Protein AF-A0AAD2G817-F1 (afdb_monomer_lite)

Secondary structure (DSSP, 8-state):
----------TT-----------HHHHHHHHTTSS-HHHHHHHTT-SSHHHHHHHHHHHHHHHHTS---------------------------------------HHHHHHHHHHHHHHHHHHHHHHHHHHHHHHHTTTS-EE--GGGHIIIIIIGGGTSEEEEEEE-TT-TTHHHHHHHHHHHHHHHHHHGGGGGSSSSSS-------------------------EEEEEEEHHHH-TT--GGG-SEEEEEETTEEEEEEE-SSTT----HHHHHHHHHHTT-

InterPro domains:
  IPR036249 Thioredoxin-like superfamily [SSF52833] (61-284)
  IPR051498 Phosducin-like chaperone and apoptosis regulator [PTHR45809] (20-284)

Structure (mmCIF, N/CA/C/O backbone):
data_AF-A0AAD2G817-F1
#
_entry.id   AF-A0AAD2G817-F1
#
loop_
_atom_site.group_PDB
_atom_site.id
_atom_site.type_symbol
_atom_site.label_atom_id
_atom_site.label_alt_id
_atom_site.label_comp_id
_atom_site.label_asym_id
_atom_site.label_entity_id
_atom_site.label_seq_id
_atom_site.pdbx_PDB_ins_code
_atom_site.Cartn_x
_atom_site.Cartn_y
_atom_site.Cartn_z
_atom_site.occupancy
_atom_site.B_iso_or_equiv
_atom_site.auth_seq_id
_atom_site.auth_comp_id
_atom_site.auth_asym_id
_atom_site.auth_atom_id
_atom_site.pdbx_PDB_model_num
ATOM 1 N N . MET A 1 1 ? 22.267 30.115 16.106 1.00 40.09 1 MET A N 1
ATOM 2 C CA . MET A 1 1 ? 22.333 29.179 17.250 1.00 40.09 1 MET A CA 1
ATOM 3 C C . MET A 1 1 ? 20.921 28.965 17.778 1.00 40.09 1 MET A C 1
ATOM 5 O O . MET A 1 1 ? 20.435 29.789 18.540 1.00 40.09 1 MET A O 1
ATOM 9 N N . GLY A 1 2 ? 20.227 27.934 17.289 1.00 39.56 2 GLY A N 1
ATOM 10 C CA . GLY A 1 2 ? 18.872 27.587 17.728 1.00 39.56 2 GLY A CA 1
ATOM 11 C C . GLY A 1 2 ? 18.930 26.618 18.906 1.00 39.56 2 GLY A C 1
ATOM 12 O O . GLY A 1 2 ? 19.604 25.595 18.822 1.00 39.56 2 GLY A O 1
ATOM 13 N N . ARG A 1 3 ? 18.270 26.965 20.014 1.00 44.91 3 ARG A N 1
ATOM 14 C CA . ARG A 1 3 ? 18.126 26.104 21.193 1.00 44.91 3 ARG A CA 1
ATOM 15 C C . ARG A 1 3 ? 17.060 25.046 20.898 1.00 44.91 3 ARG A C 1
ATOM 17 O O . ARG A 1 3 ? 15.884 25.380 20.823 1.00 44.91 3 ARG A O 1
ATOM 24 N N . GLY A 1 4 ? 17.478 23.796 20.717 1.00 41.16 4 GLY A N 1
ATOM 25 C CA . GLY A 1 4 ? 16.577 22.647 20.669 1.00 41.16 4 GLY A CA 1
ATOM 26 C C . GLY A 1 4 ? 16.087 22.308 22.074 1.00 41.16 4 GLY A C 1
ATOM 27 O O . GLY A 1 4 ? 16.891 21.986 22.947 1.00 41.16 4 GLY A O 1
ATOM 28 N N . GLY A 1 5 ? 14.778 22.421 22.298 1.00 37.03 5 GLY A N 1
ATOM 29 C CA . GLY A 1 5 ? 14.116 21.885 23.482 1.00 37.03 5 GLY A CA 1
ATOM 30 C C . GLY A 1 5 ? 13.934 20.378 23.328 1.00 37.03 5 GLY A C 1
ATOM 31 O O . GLY A 1 5 ? 13.311 19.926 22.372 1.00 37.03 5 GLY A O 1
ATOM 32 N N . VAL A 1 6 ? 14.494 19.608 24.257 1.00 38.84 6 VAL A N 1
ATOM 33 C CA . VAL A 1 6 ? 14.261 18.166 24.376 1.00 38.84 6 VAL A CA 1
ATOM 34 C C . VAL A 1 6 ? 13.084 17.981 25.326 1.00 38.84 6 VAL A C 1
ATOM 36 O O . VAL A 1 6 ? 13.188 18.304 26.507 1.00 38.84 6 VAL A O 1
ATOM 39 N N . ILE A 1 7 ? 11.961 17.483 24.812 1.00 42.12 7 ILE A N 1
ATOM 40 C CA . ILE A 1 7 ? 10.830 17.047 25.634 1.00 42.12 7 ILE A CA 1
ATOM 41 C C . ILE A 1 7 ? 11.063 15.565 25.928 1.00 42.12 7 ILE A C 1
ATOM 43 O O . ILE A 1 7 ? 10.954 14.722 25.041 1.00 42.12 7 ILE A O 1
ATOM 47 N N . GLN A 1 8 ? 11.451 15.256 27.164 1.00 36.72 8 GLN A N 1
ATOM 48 C CA . GLN A 1 8 ? 11.472 13.884 27.663 1.00 36.72 8 GLN A CA 1
ATOM 49 C C . GLN A 1 8 ? 10.032 13.452 27.950 1.00 36.72 8 GLN A C 1
ATOM 51 O O . GLN A 1 8 ? 9.383 14.001 28.840 1.00 36.72 8 GLN A O 1
ATOM 56 N N . TYR A 1 9 ? 9.539 12.472 27.197 1.00 37.88 9 TYR A N 1
ATOM 57 C CA . TYR A 1 9 ? 8.309 11.764 27.528 1.00 37.88 9 TYR A CA 1
ATOM 58 C C . TYR A 1 9 ? 8.660 10.593 28.446 1.00 37.88 9 TYR A C 1
ATOM 60 O O . TYR A 1 9 ? 9.426 9.705 28.083 1.00 37.88 9 TYR A O 1
ATOM 68 N N . ASP A 1 10 ? 8.130 10.646 29.661 1.00 52.28 10 ASP A N 1
ATOM 69 C CA . ASP A 1 10 ? 8.269 9.624 30.693 1.00 52.28 10 ASP A CA 1
ATOM 70 C C . ASP A 1 10 ? 7.272 8.493 30.378 1.00 52.28 10 ASP A C 1
ATOM 72 O O . ASP A 1 10 ? 6.060 8.673 30.509 1.00 52.28 10 ASP A O 1
ATOM 76 N N . SER A 1 11 ? 7.762 7.340 29.913 1.00 53.03 11 SER A N 1
ATOM 77 C CA . SER A 1 11 ? 6.959 6.228 29.362 1.00 53.03 11 SER A CA 1
ATOM 78 C C . SER A 1 11 ? 5.982 5.578 30.355 1.00 53.03 11 SER A C 1
ATOM 80 O O . SER A 1 11 ? 5.170 4.749 29.959 1.00 53.03 11 SER A O 1
ATOM 82 N N . ASN A 1 12 ? 6.045 5.957 31.636 1.00 55.69 12 ASN A N 1
ATOM 83 C CA . ASN A 1 12 ? 5.194 5.443 32.712 1.00 55.69 12 ASN A CA 1
ATOM 84 C C . ASN A 1 12 ? 4.102 6.428 33.166 1.00 55.69 12 ASN A C 1
ATOM 86 O O . ASN A 1 12 ? 3.455 6.203 34.190 1.00 55.69 12 ASN A O 1
ATOM 90 N N . LYS A 1 13 ? 3.879 7.531 32.439 1.00 48.75 13 LYS A N 1
ATOM 91 C CA . LYS A 1 13 ? 2.806 8.486 32.744 1.00 48.75 13 LYS A CA 1
ATOM 92 C C . LYS A 1 13 ? 1.784 8.536 31.617 1.00 48.75 13 LYS A C 1
ATOM 94 O O . LYS A 1 13 ? 1.877 9.357 30.711 1.00 48.75 13 LYS A O 1
ATOM 99 N N . THR A 1 14 ? 0.727 7.742 31.741 1.00 50.12 14 THR A N 1
ATOM 100 C CA . THR A 1 14 ? -0.585 8.129 31.217 1.00 50.12 14 THR A CA 1
ATOM 101 C C . THR A 1 14 ? -1.021 9.381 31.978 1.00 50.12 14 THR A C 1
ATOM 103 O O . THR A 1 14 ? -1.595 9.311 33.061 1.00 50.12 14 THR A O 1
ATOM 106 N N . SER A 1 15 ? -0.694 10.561 31.449 1.00 47.69 15 SER A N 1
ATOM 107 C CA . SER A 1 15 ? -1.226 11.837 31.931 1.00 47.69 15 SER A CA 1
ATOM 108 C C . SER A 1 15 ? -2.662 12.007 31.435 1.00 47.69 15 SER A C 1
ATOM 110 O O . SER A 1 15 ? -2.976 12.946 30.706 1.00 47.69 15 SER A O 1
ATOM 112 N N . VAL A 1 16 ? -3.533 11.058 31.772 1.00 53.69 16 VAL A N 1
ATOM 113 C CA . VAL A 1 16 ? -4.967 11.304 31.691 1.00 53.69 16 VAL A CA 1
ATOM 114 C C . VAL A 1 16 ? -5.300 12.060 32.974 1.00 53.69 16 VAL A C 1
ATOM 116 O O . VAL A 1 16 ? -5.011 11.538 34.054 1.00 53.69 16 VAL A O 1
ATOM 119 N N . PRO A 1 17 ? -5.802 13.303 32.901 1.00 57.09 17 PRO A N 1
ATOM 120 C CA . PRO A 1 17 ? -6.278 13.984 34.094 1.00 57.09 17 PRO A CA 1
ATOM 121 C C . PRO A 1 17 ? -7.338 13.087 34.737 1.00 57.09 17 PRO A C 1
ATOM 123 O O . PRO A 1 17 ? -8.329 12.744 34.093 1.00 57.09 17 PRO A O 1
ATOM 126 N N . ILE A 1 18 ? -7.088 12.648 35.974 1.00 58.03 18 ILE A N 1
ATOM 127 C CA . ILE A 1 18 ? -8.057 11.868 36.743 1.00 58.03 18 ILE A CA 1
ATOM 128 C C . ILE A 1 18 ? -9.252 12.791 36.936 1.00 58.03 18 ILE A C 1
ATOM 130 O O . ILE A 1 18 ? -9.181 13.776 37.670 1.00 58.03 18 ILE A O 1
ATOM 134 N N . SER A 1 19 ? -10.318 12.526 36.188 1.00 60.25 19 SER A N 1
ATOM 135 C CA . SER A 1 19 ? -11.541 13.299 36.299 1.00 60.25 19 SER A CA 1
ATOM 136 C C . SER A 1 19 ? -12.152 13.015 37.663 1.00 60.25 19 SER A C 1
ATOM 138 O O . SER A 1 19 ? -12.464 11.868 37.986 1.00 60.25 19 SER A O 1
ATOM 140 N N . THR A 1 20 ? -12.334 14.063 38.461 1.00 63.38 20 THR A N 1
ATOM 141 C CA . THR A 1 20 ? -13.062 13.998 39.734 1.00 63.38 20 THR A CA 1
ATOM 142 C C . THR A 1 20 ? -14.565 13.795 39.526 1.00 63.38 20 THR A C 1
ATOM 144 O O . THR A 1 20 ? -15.284 13.517 40.487 1.00 63.38 20 THR A O 1
ATOM 147 N N . ALA A 1 21 ? -15.037 13.863 38.272 1.00 74.44 21 ALA A N 1
ATOM 148 C CA . ALA A 1 21 ? -16.417 13.598 37.907 1.00 74.44 21 ALA A CA 1
ATOM 149 C C . ALA A 1 21 ? -16.767 12.118 38.132 1.00 74.44 21 ALA A C 1
ATOM 151 O O . ALA A 1 21 ? -16.313 11.197 37.436 1.00 74.44 21 ALA A O 1
ATOM 152 N N . THR A 1 22 ? -17.620 11.876 39.117 1.00 76.06 22 THR A N 1
ATOM 153 C CA . THR A 1 22 ? -18.317 10.604 39.261 1.00 76.06 22 THR A CA 1
ATOM 154 C C . THR A 1 22 ? -19.444 10.539 38.239 1.00 76.06 22 THR A C 1
ATOM 156 O O . THR A 1 22 ? -20.030 11.551 37.857 1.00 76.06 22 THR A O 1
ATOM 159 N N . SER A 1 23 ? -19.695 9.347 37.711 1.00 83.69 23 SER A N 1
ATOM 160 C CA . SER A 1 23 ? -20.829 9.149 36.820 1.00 83.69 23 SER A CA 1
ATOM 161 C C . SER A 1 23 ? -22.111 9.104 37.650 1.00 83.69 23 SER A C 1
ATOM 163 O O . SER A 1 23 ? -22.081 8.787 38.839 1.00 83.69 23 SER A O 1
ATOM 165 N N . GLN A 1 24 ? -23.254 9.366 37.016 1.00 83.88 24 GLN A N 1
ATOM 166 C CA . GLN A 1 24 ? -24.564 9.213 37.657 1.00 83.88 24 GLN A CA 1
ATOM 167 C C . GLN A 1 24 ? -24.768 7.798 38.229 1.00 83.88 24 GLN A C 1
ATOM 169 O O . GLN A 1 24 ? -25.437 7.628 39.244 1.00 83.88 24 GLN A O 1
ATOM 174 N N . PHE A 1 25 ? -24.157 6.791 37.600 1.00 82.06 25 PHE A N 1
ATOM 175 C CA . PHE A 1 25 ? -24.172 5.414 38.079 1.00 82.06 25 PHE A CA 1
ATOM 176 C C . PHE A 1 25 ? -23.404 5.257 39.398 1.00 82.06 25 PHE A C 1
ATOM 178 O O . PHE A 1 25 ? -23.945 4.716 40.358 1.00 82.06 25 PHE A O 1
ATOM 185 N N . ASP A 1 26 ? -22.187 5.804 39.475 1.00 86.88 26 ASP A N 1
ATOM 186 C CA . ASP A 1 26 ? -21.387 5.801 40.708 1.00 86.88 26 ASP A CA 1
ATOM 187 C C . ASP A 1 26 ? -22.138 6.500 41.858 1.00 86.88 26 ASP A C 1
ATOM 189 O O . ASP A 1 26 ? -22.101 6.054 43.004 1.00 86.88 26 ASP A O 1
ATOM 193 N N . ASP A 1 27 ? -22.847 7.589 41.546 1.00 85.75 27 ASP A N 1
ATOM 194 C CA . ASP A 1 27 ? -23.629 8.359 42.514 1.00 85.75 27 ASP A CA 1
ATOM 195 C C . ASP A 1 27 ? -24.832 7.587 43.065 1.00 85.75 27 ASP A C 1
ATOM 197 O O . ASP A 1 27 ? -25.101 7.671 44.264 1.00 85.75 27 ASP A O 1
ATOM 201 N N . GLU A 1 28 ? -25.526 6.805 42.236 1.00 84.12 28 GLU A N 1
ATOM 202 C CA . GLU A 1 28 ? -26.602 5.919 42.697 1.00 84.12 28 GLU A CA 1
ATOM 203 C C . GLU A 1 28 ? -26.060 4.750 43.538 1.00 84.12 28 GLU A C 1
ATOM 205 O O . GLU A 1 28 ? -26.655 4.415 44.563 1.00 84.12 28 GLU A O 1
ATOM 210 N N . LEU A 1 29 ? -24.892 4.188 43.195 1.00 86.25 29 LEU A N 1
ATOM 211 C CA . LEU A 1 29 ? -24.239 3.157 44.017 1.00 86.25 29 LEU A CA 1
ATOM 212 C C . LEU A 1 29 ? -23.839 3.685 45.401 1.00 86.25 29 LEU A C 1
ATOM 214 O O . LEU A 1 29 ? -24.100 3.030 46.414 1.00 86.25 29 LEU A O 1
ATOM 218 N N . MET A 1 30 ? -23.253 4.886 45.458 1.00 88.69 30 MET A N 1
ATOM 219 C CA . MET A 1 30 ? -22.916 5.553 46.720 1.00 88.69 30 MET A CA 1
ATOM 220 C C . MET A 1 30 ? -24.167 5.910 47.528 1.00 88.69 30 MET A C 1
ATOM 222 O O . MET A 1 30 ? -24.180 5.759 48.746 1.00 88.69 30 MET A O 1
ATOM 226 N N . LYS A 1 31 ? -25.242 6.353 46.866 1.00 87.94 31 LYS A N 1
ATOM 227 C CA . LYS A 1 31 ? -26.521 6.696 47.508 1.00 87.94 31 LYS A CA 1
ATOM 228 C C . LYS A 1 31 ? -27.211 5.483 48.134 1.00 87.94 31 LYS A C 1
ATOM 230 O O . LYS A 1 31 ? -27.861 5.632 49.165 1.00 87.94 31 LYS A O 1
ATOM 235 N N . ARG A 1 32 ? -27.057 4.297 47.537 1.00 83.12 32 ARG A N 1
ATOM 236 C CA . ARG A 1 32 ? -27.563 3.023 48.074 1.00 83.12 32 ARG A CA 1
ATOM 237 C C . ARG A 1 32 ? -26.605 2.361 49.080 1.00 83.12 32 ARG A C 1
ATOM 239 O O . ARG A 1 32 ? -26.902 1.268 49.542 1.00 83.12 32 ARG A O 1
ATOM 246 N N . ASN A 1 33 ? -25.486 3.007 49.434 1.00 84.44 33 ASN A N 1
ATOM 247 C CA . ASN A 1 33 ? -24.422 2.460 50.292 1.00 84.44 33 ASN A CA 1
ATOM 248 C C . ASN A 1 33 ? -23.829 1.123 49.794 1.00 84.44 33 ASN A C 1
ATOM 250 O O . ASN A 1 33 ? -23.317 0.346 50.594 1.00 84.44 33 ASN A O 1
ATOM 254 N N . ILE A 1 34 ? -23.879 0.854 48.484 1.00 86.56 34 ILE A N 1
ATOM 255 C CA . ILE A 1 34 ? -23.329 -0.380 47.890 1.00 86.56 34 ILE A CA 1
ATOM 256 C C . ILE A 1 34 ? -21.809 -0.261 47.726 1.00 86.56 34 ILE A C 1
ATOM 258 O O . ILE A 1 34 ? -21.075 -1.224 47.925 1.00 86.56 34 ILE A O 1
ATOM 262 N N . VAL A 1 35 ? -21.331 0.930 47.361 1.00 89.50 35 VAL A N 1
ATOM 263 C CA . VAL A 1 35 ? -19.912 1.209 47.109 1.00 89.50 35 VAL A CA 1
ATOM 264 C C . VAL A 1 35 ? -19.531 2.509 47.804 1.00 89.50 35 VAL A C 1
ATOM 266 O O . VAL A 1 35 ? -20.302 3.472 47.798 1.00 89.50 35 VAL A O 1
ATOM 269 N N . THR A 1 36 ? -18.339 2.559 48.398 1.00 90.19 36 THR A N 1
ATOM 270 C CA . THR A 1 36 ? -17.828 3.793 49.007 1.00 90.19 36 THR A CA 1
ATOM 271 C C . THR A 1 36 ? -17.182 4.708 47.962 1.00 90.19 36 THR A C 1
ATOM 273 O O . THR A 1 36 ? -16.708 4.262 46.916 1.00 90.19 36 THR A O 1
ATOM 276 N N . ALA A 1 37 ? -17.130 6.015 48.231 1.00 89.19 37 ALA A N 1
ATOM 277 C CA . ALA A 1 37 ? -16.529 6.979 47.306 1.00 89.19 37 ALA A CA 1
ATOM 278 C C . ALA A 1 37 ? -15.057 6.646 47.001 1.00 89.19 37 ALA A C 1
ATOM 280 O O . ALA A 1 37 ? -14.608 6.768 45.865 1.00 89.19 37 ALA A O 1
ATOM 281 N N . GLU A 1 38 ? -14.320 6.163 47.999 1.00 91.38 38 GLU A N 1
ATOM 282 C CA . GLU A 1 38 ? -12.926 5.749 47.867 1.00 91.38 38 GLU A CA 1
ATOM 283 C C . GLU A 1 38 ? -12.783 4.567 46.897 1.00 91.38 38 GLU A C 1
ATOM 285 O O . GLU A 1 38 ? -11.897 4.576 46.044 1.00 91.38 38 GLU A O 1
ATOM 290 N N . GLN A 1 39 ? -13.685 3.581 46.974 1.00 88.69 39 GLN A N 1
ATOM 291 C CA . GLN A 1 39 ? -13.710 2.435 46.059 1.00 88.69 39 GLN A CA 1
ATOM 292 C C . GLN A 1 39 ? -14.005 2.863 44.616 1.00 88.69 39 GLN A C 1
ATOM 294 O O . GLN A 1 39 ? -13.369 2.358 43.691 1.00 88.69 39 GLN A O 1
ATOM 299 N N . VAL A 1 40 ? -14.901 3.838 44.417 1.00 89.50 40 VAL A N 1
ATOM 300 C CA . VAL A 1 40 ? -15.167 4.423 43.091 1.00 89.50 40 VAL A CA 1
ATOM 301 C C . VAL A 1 40 ? -13.906 5.085 42.529 1.00 89.50 40 VAL A C 1
ATOM 303 O O . VAL A 1 40 ? -13.548 4.841 41.377 1.00 89.50 40 VAL A O 1
ATOM 306 N N . TYR A 1 41 ? -13.196 5.894 43.320 1.00 88.75 41 TYR A N 1
ATOM 307 C CA . TYR A 1 41 ? -11.969 6.553 42.854 1.00 88.75 41 TYR A CA 1
ATOM 308 C C . TYR A 1 41 ? -10.836 5.561 42.576 1.00 88.75 41 TYR A C 1
ATOM 310 O O . TYR A 1 41 ? -10.123 5.719 41.584 1.00 88.75 41 TYR A O 1
ATOM 318 N N . LEU A 1 42 ? -10.704 4.506 43.384 1.00 86.00 42 LEU A N 1
ATOM 319 C CA . LEU A 1 42 ? -9.759 3.416 43.124 1.00 86.00 42 LEU A CA 1
ATOM 320 C C . LEU A 1 42 ? -10.076 2.691 41.811 1.00 86.00 42 LEU A C 1
ATOM 322 O O . LEU A 1 42 ? -9.181 2.508 40.988 1.00 86.00 42 LEU A O 1
ATOM 326 N N . ALA A 1 43 ? -11.345 2.353 41.562 1.00 86.19 43 ALA A N 1
ATOM 327 C CA . ALA A 1 43 ? -11.772 1.723 40.311 1.00 86.19 43 ALA A CA 1
ATOM 328 C C . ALA A 1 43 ? -11.534 2.624 39.083 1.00 86.19 43 ALA A C 1
ATOM 330 O O . ALA A 1 43 ? -11.251 2.131 37.992 1.00 86.19 43 ALA A O 1
ATOM 331 N N . LYS A 1 44 ? -11.586 3.950 39.263 1.00 85.12 44 LYS A N 1
ATOM 332 C CA . LYS A 1 44 ? -11.268 4.952 38.230 1.00 85.12 44 LYS A CA 1
ATOM 333 C C . LYS A 1 44 ? -9.771 5.211 38.037 1.00 85.12 44 LYS A C 1
ATOM 335 O O . LYS A 1 44 ? -9.404 6.070 37.236 1.00 85.12 44 LYS A O 1
ATOM 340 N N . GLY A 1 45 ? -8.909 4.468 38.727 1.00 84.31 45 GLY A N 1
ATOM 341 C CA . GLY A 1 45 ? -7.462 4.540 38.546 1.00 84.31 45 GLY A CA 1
ATOM 342 C C . GLY A 1 45 ? -6.753 5.538 39.459 1.00 84.31 45 GLY A C 1
ATOM 343 O O . GLY A 1 45 ? -5.658 5.986 39.113 1.00 84.31 45 GLY A O 1
ATOM 344 N N . ALA A 1 46 ? -7.331 5.884 40.617 1.00 85.38 46 ALA A N 1
ATOM 345 C CA . ALA A 1 46 ? -6.555 6.512 41.687 1.00 85.38 46 ALA A CA 1
ATOM 346 C C . ALA A 1 46 ? -5.382 5.597 42.069 1.00 85.38 46 ALA A C 1
ATOM 348 O O . ALA A 1 46 ? -5.537 4.382 42.207 1.00 85.38 46 ALA A O 1
ATOM 349 N N . LYS A 1 47 ? -4.184 6.171 42.208 1.00 83.31 47 LYS A N 1
ATOM 350 C CA . LYS A 1 47 ? -2.939 5.393 42.310 1.00 83.31 47 LYS A CA 1
ATOM 351 C C . LYS A 1 47 ? -2.723 4.813 43.701 1.00 83.31 47 LYS A C 1
ATOM 353 O O . LYS A 1 47 ? -1.939 3.881 43.860 1.00 83.31 47 LYS A O 1
ATOM 358 N N . SER A 1 48 ? -3.382 5.380 44.706 1.00 89.06 48 SER A N 1
ATOM 359 C CA . SER A 1 48 ? -3.310 4.933 46.091 1.00 89.06 48 SER A CA 1
ATOM 360 C C . SER A 1 48 ? -4.615 5.207 46.837 1.00 89.06 48 SER A C 1
ATOM 362 O O . SER A 1 48 ? -5.418 6.057 46.446 1.00 89.06 48 SER A O 1
ATOM 364 N N . LEU A 1 49 ? -4.806 4.492 47.948 1.00 87.31 49 LEU A N 1
ATOM 365 C CA . LEU A 1 49 ? -5.931 4.696 48.861 1.00 87.31 49 LEU A CA 1
ATOM 366 C C . LEU A 1 49 ? -5.949 6.123 49.436 1.00 87.31 49 LEU A C 1
ATOM 368 O O . LEU A 1 49 ? -7.013 6.728 49.519 1.00 87.31 49 LEU A O 1
ATOM 372 N N . ASP A 1 50 ? -4.779 6.683 49.757 1.00 87.25 50 ASP A N 1
ATOM 373 C CA . ASP A 1 50 ? -4.644 8.059 50.257 1.00 87.25 50 ASP A CA 1
ATOM 374 C C . ASP A 1 50 ? -5.116 9.098 49.229 1.00 87.25 50 ASP A C 1
ATOM 376 O O . ASP A 1 50 ? -5.773 10.080 49.578 1.00 87.25 50 ASP A O 1
ATOM 380 N N . GLU A 1 51 ? -4.808 8.884 47.945 1.00 84.06 51 GLU A N 1
ATOM 381 C CA . GLU A 1 51 ? -5.279 9.755 46.866 1.00 84.06 51 GLU A CA 1
ATOM 382 C C . GLU A 1 51 ? -6.806 9.674 46.728 1.00 84.06 51 GLU A C 1
ATOM 384 O O . GLU A 1 51 ? -7.471 10.708 46.652 1.00 84.06 51 GLU A O 1
ATOM 389 N N . ALA A 1 52 ? -7.370 8.464 46.782 1.00 88.19 52 ALA A N 1
ATOM 390 C CA . ALA A 1 52 ? -8.814 8.244 46.743 1.00 88.19 52 ALA A CA 1
ATOM 391 C C . ALA A 1 52 ? -9.544 8.885 47.939 1.00 88.19 52 ALA A C 1
ATOM 393 O O . ALA A 1 52 ? -10.590 9.508 47.759 1.00 88.19 52 ALA A O 1
ATOM 394 N N . GLN A 1 53 ? -8.978 8.796 49.148 1.00 88.69 53 GLN A N 1
ATOM 395 C CA . GLN A 1 53 ? -9.515 9.453 50.344 1.00 88.69 53 GLN A CA 1
ATOM 396 C C . GLN A 1 53 ? -9.471 10.979 50.236 1.00 88.69 53 GLN A C 1
ATOM 398 O O . GLN A 1 53 ? -10.435 11.649 50.613 1.00 88.69 53 GLN A O 1
ATOM 403 N N . ARG A 1 54 ? -8.383 11.545 49.695 1.00 87.75 54 ARG A N 1
ATOM 404 C CA . ARG A 1 54 ? -8.275 12.995 49.482 1.00 87.75 54 ARG A CA 1
ATOM 405 C C . ARG A 1 54 ? -9.373 13.500 48.543 1.00 87.75 54 ARG A C 1
ATOM 407 O O . ARG A 1 54 ? -10.040 14.472 48.878 1.00 87.75 54 ARG A O 1
ATOM 414 N N . LEU A 1 55 ? -9.595 12.803 47.426 1.00 86.44 55 LEU A N 1
ATOM 415 C CA . LEU A 1 55 ? -10.643 13.136 46.451 1.00 86.44 55 LEU A CA 1
ATOM 416 C C . LEU A 1 55 ? -12.058 12.974 47.031 1.00 86.44 55 LEU A C 1
ATOM 418 O O . LEU A 1 55 ? -12.931 13.808 46.797 1.00 86.44 55 LEU A O 1
ATOM 422 N N . ALA A 1 56 ? -12.288 11.930 47.833 1.00 86.94 56 ALA A N 1
ATOM 423 C CA . ALA A 1 56 ? -13.566 11.725 48.513 1.00 86.94 56 ALA A CA 1
ATOM 424 C C . ALA A 1 56 ? -13.878 12.838 49.531 1.00 86.94 56 ALA A C 1
ATOM 426 O O . ALA A 1 56 ? -15.034 13.256 49.654 1.00 86.94 56 ALA A O 1
ATOM 427 N N . ASN A 1 57 ? -12.862 13.339 50.239 1.00 87.12 57 ASN A N 1
ATOM 428 C CA . ASN A 1 57 ? -13.015 14.447 51.180 1.00 87.12 57 ASN A CA 1
ATOM 429 C C . ASN A 1 57 ? -13.265 15.781 50.468 1.00 87.12 57 ASN A C 1
ATOM 431 O O . ASN A 1 57 ? -14.206 16.474 50.845 1.00 87.12 57 ASN A O 1
ATOM 435 N N . GLU A 1 58 ? -12.513 16.085 49.406 1.00 85.88 58 GLU A N 1
ATOM 436 C CA . GLU A 1 58 ? -12.707 17.281 48.570 1.00 85.88 58 GLU A CA 1
ATOM 437 C C . GLU A 1 58 ? -14.155 17.364 48.055 1.00 85.88 58 GLU A C 1
ATOM 439 O O . GLU A 1 58 ? -14.841 18.369 48.234 1.00 85.88 58 GLU A O 1
ATOM 444 N N . ARG A 1 59 ? -14.706 16.246 47.569 1.00 82.25 59 ARG A N 1
ATOM 445 C CA . ARG A 1 59 ? -16.105 16.176 47.123 1.00 82.25 59 ARG A CA 1
ATOM 446 C C . ARG A 1 59 ? -17.130 16.353 48.251 1.00 82.25 59 ARG A C 1
ATOM 448 O O . ARG A 1 59 ? -18.205 16.926 48.049 1.00 82.25 59 ARG A O 1
ATOM 455 N N . ARG A 1 60 ? -16.852 15.819 49.447 1.00 82.50 60 ARG A N 1
ATOM 456 C CA . ARG A 1 60 ? -17.716 16.029 50.624 1.00 82.50 60 ARG A CA 1
ATOM 457 C C . ARG A 1 60 ? -17.713 17.493 51.055 1.00 82.50 60 ARG A C 1
ATOM 459 O O . ARG A 1 60 ? -18.736 17.960 51.550 1.00 82.50 60 ARG A O 1
ATOM 466 N N . GLU A 1 61 ? -16.597 18.191 50.885 1.00 80.69 61 GLU A N 1
ATOM 467 C CA . GLU A 1 61 ? -16.477 19.625 51.151 1.00 80.69 61 GLU A CA 1
ATOM 468 C C . GLU A 1 61 ? -17.259 20.446 50.119 1.00 80.69 61 GLU A C 1
ATOM 470 O O . GLU A 1 61 ? -18.100 21.246 50.522 1.00 80.69 61 GLU A O 1
ATOM 475 N N . GLU A 1 62 ? -17.140 20.141 48.822 1.00 75.62 62 GLU A N 1
ATOM 476 C CA . GLU A 1 62 ? -17.939 20.781 47.759 1.00 75.62 62 GLU A CA 1
ATOM 477 C C . GLU A 1 62 ? -19.455 20.644 47.990 1.00 75.62 62 GLU A C 1
ATOM 479 O O . GLU A 1 62 ? -20.226 21.583 47.781 1.00 75.62 62 GLU A O 1
ATOM 484 N N . ARG A 1 63 ? -19.913 19.478 48.469 1.00 68.69 63 ARG A N 1
ATOM 485 C CA . ARG A 1 63 ? -21.331 19.259 48.802 1.00 68.69 63 ARG A CA 1
ATOM 486 C C . ARG A 1 63 ? -21.802 20.024 50.038 1.00 68.69 63 ARG A C 1
ATOM 488 O O . ARG A 1 63 ? -22.994 20.301 50.130 1.00 68.69 63 ARG A O 1
ATOM 495 N N . LYS A 1 64 ? -20.917 20.351 50.986 1.00 67.25 64 LYS A N 1
ATOM 496 C CA . LYS A 1 64 ? -21.276 21.148 52.176 1.00 67.25 64 LYS A CA 1
ATOM 497 C C . LYS A 1 64 ? -21.506 22.621 51.839 1.00 67.25 64 LYS A C 1
ATOM 499 O O . LYS A 1 64 ? -22.209 23.298 52.584 1.00 67.25 64 LYS A O 1
ATOM 504 N N . GLU A 1 65 ? -20.950 23.106 50.732 1.00 59.69 65 GLU A N 1
ATOM 505 C CA . GLU A 1 65 ? -21.107 24.495 50.287 1.00 59.69 65 GLU A CA 1
ATOM 506 C C . GLU A 1 65 ? -22.380 24.734 49.459 1.00 59.69 65 GLU A C 1
ATOM 508 O O . GLU A 1 65 ? -22.756 25.883 49.224 1.00 59.69 65 GLU A O 1
ATOM 513 N N . GLN A 1 66 ? -23.103 23.674 49.076 1.00 52.31 66 GLN A N 1
ATOM 514 C CA . GLN A 1 66 ? -24.430 23.797 48.474 1.00 52.31 66 GLN A CA 1
ATOM 515 C C . GLN A 1 66 ? -25.530 23.541 49.518 1.00 52.31 66 GLN A C 1
ATOM 517 O O . GLN A 1 66 ? -25.537 22.482 50.147 1.00 52.31 66 GLN A O 1
ATOM 522 N N . PRO A 1 67 ? -26.488 24.470 49.719 1.00 45.88 67 PRO A N 1
ATOM 523 C CA . PRO A 1 67 ? -27.590 24.267 50.650 1.00 45.88 67 PRO A CA 1
ATOM 524 C C . PRO A 1 67 ? -28.468 23.108 50.162 1.00 45.88 67 PRO A C 1
ATOM 526 O O . PRO A 1 67 ? -29.235 23.231 49.209 1.00 45.88 67 PRO A O 1
ATOM 529 N N . SER A 1 68 ? -28.330 21.962 50.824 1.00 48.12 68 SER A N 1
ATOM 530 C CA . SER A 1 68 ? -29.106 20.750 50.586 1.00 48.12 68 SER A CA 1
ATOM 531 C C . SER A 1 68 ? -30.608 21.016 50.715 1.00 48.12 68 SER A C 1
ATOM 533 O O . SER A 1 68 ? -31.072 21.457 51.770 1.00 48.12 68 SER A O 1
ATOM 535 N N . GLN A 1 69 ? -31.380 20.673 49.680 1.00 46.44 69 GLN A N 1
ATOM 536 C CA . GLN A 1 69 ? -32.800 20.390 49.852 1.00 46.44 69 GLN A CA 1
ATOM 537 C C . GLN A 1 69 ? -32.929 19.125 50.701 1.00 46.44 69 GLN A C 1
ATOM 539 O O . GLN A 1 69 ? -32.495 18.044 50.312 1.00 46.44 69 GLN A O 1
ATOM 544 N N . VAL A 1 70 ? -33.480 19.302 51.896 1.00 37.59 70 VAL A N 1
ATOM 545 C CA . VAL A 1 70 ? -33.737 18.255 52.880 1.00 37.59 70 VAL A CA 1
ATOM 546 C C . VAL A 1 70 ? -34.857 17.356 52.356 1.00 37.59 70 VAL A C 1
ATOM 548 O O . VAL A 1 70 ? -36.018 17.755 52.355 1.00 37.59 70 VAL A O 1
ATOM 551 N N . TYR A 1 71 ? -34.524 16.143 51.923 1.00 40.50 71 TYR A N 1
ATOM 552 C CA . TYR A 1 71 ? -35.473 15.031 51.921 1.00 40.50 71 TYR A CA 1
ATOM 553 C C . TYR A 1 71 ? -35.228 14.205 53.182 1.00 40.50 71 TYR A C 1
ATOM 555 O O . TYR A 1 71 ? -34.177 13.594 53.370 1.00 40.50 71 TYR A O 1
ATOM 563 N N . ASP A 1 72 ? -36.220 14.270 54.062 1.00 38.88 72 ASP A N 1
ATOM 564 C CA . ASP A 1 72 ? -36.332 13.566 55.330 1.00 38.88 72 ASP A CA 1
ATOM 565 C C . ASP A 1 72 ? -36.558 12.069 55.065 1.00 38.88 72 ASP A C 1
ATOM 567 O O . ASP A 1 72 ? -37.668 11.639 54.746 1.00 38.88 72 ASP A O 1
ATOM 571 N N . VAL A 1 73 ? -35.494 11.264 55.143 1.00 41.84 73 VAL A N 1
ATOM 572 C CA . VAL A 1 73 ? -35.613 9.800 55.188 1.00 41.84 73 VAL A CA 1
ATOM 573 C C . VAL A 1 73 ? -35.616 9.386 56.650 1.00 41.84 73 VAL A C 1
ATOM 575 O O . VAL A 1 73 ? -34.609 8.993 57.237 1.00 41.84 73 VAL A O 1
ATOM 578 N N . SER A 1 74 ? -36.799 9.486 57.243 1.00 42.06 74 SER A N 1
ATOM 579 C CA . SER A 1 74 ? -37.118 8.807 58.485 1.00 42.06 74 SER A CA 1
ATOM 580 C C . SER A 1 74 ? -37.191 7.298 58.225 1.00 42.06 74 SER A C 1
ATOM 582 O O . SER A 1 74 ? -38.124 6.777 57.622 1.00 42.06 74 SER A O 1
ATOM 584 N N . SER A 1 75 ? -36.192 6.555 58.690 1.00 46.00 75 SER A N 1
ATOM 585 C CA . SER A 1 75 ? -36.315 5.110 58.893 1.00 46.00 75 SER A CA 1
ATOM 586 C C . SER A 1 75 ? -35.583 4.717 60.166 1.00 46.00 75 SER A C 1
ATOM 588 O O . SER A 1 75 ? -34.374 4.524 60.218 1.00 46.00 75 SER A O 1
ATOM 590 N N . LYS A 1 76 ? -36.394 4.662 61.225 1.00 45.91 76 LYS A N 1
ATOM 591 C CA . LYS A 1 76 ? -36.130 4.032 62.515 1.00 45.91 76 LYS A CA 1
ATOM 592 C C . LYS A 1 76 ? -35.619 2.602 62.323 1.00 45.91 76 LYS A C 1
ATOM 594 O O . LYS A 1 76 ? -36.309 1.817 61.681 1.00 45.91 76 LYS A O 1
ATOM 599 N N . ARG A 1 77 ? -34.569 2.225 63.053 1.00 41.19 77 ARG A N 1
ATOM 600 C CA . ARG A 1 77 ? -34.511 0.948 63.787 1.00 41.19 77 ARG A CA 1
ATOM 601 C C . ARG A 1 77 ? -33.538 1.092 64.961 1.00 41.19 77 ARG A C 1
ATOM 603 O O . ARG A 1 77 ? -32.346 1.283 64.779 1.00 41.19 77 ARG A O 1
ATOM 610 N N . ASN A 1 78 ? -34.126 1.087 66.154 1.00 40.72 78 ASN A N 1
ATOM 611 C CA . ASN A 1 78 ? -33.464 0.907 67.443 1.00 40.72 78 ASN A CA 1
ATOM 612 C C . ASN A 1 78 ? -33.364 -0.592 67.755 1.00 40.72 78 ASN A C 1
ATOM 614 O O . ASN A 1 78 ? -34.198 -1.355 67.256 1.00 40.72 78 ASN A O 1
ATOM 618 N N . LYS A 1 79 ? -32.503 -0.881 68.741 1.00 40.19 79 LYS A N 1
ATOM 619 C CA . LYS A 1 79 ? -32.369 -2.084 69.583 1.00 40.19 79 LYS A CA 1
ATOM 620 C C . LYS A 1 79 ? -31.369 -3.117 69.097 1.00 40.19 79 LYS A C 1
ATOM 622 O O . LYS A 1 79 ? -31.341 -3.404 67.910 1.00 40.19 79 LYS A O 1
ATOM 627 N N . ASP A 1 80 ? -30.627 -3.804 69.950 1.00 38.91 80 ASP A N 1
ATOM 628 C CA . ASP A 1 80 ? -30.194 -3.695 71.359 1.00 38.91 80 ASP A CA 1
ATOM 629 C C . ASP A 1 80 ? -29.169 -4.850 71.493 1.00 38.91 80 ASP A C 1
ATOM 631 O O . ASP A 1 80 ? -29.178 -5.776 70.677 1.00 38.91 80 ASP A O 1
ATOM 635 N N . ASP A 1 81 ? -28.292 -4.775 72.493 1.00 48.31 81 ASP A N 1
ATOM 636 C CA . ASP A 1 81 ? -27.466 -5.877 73.013 1.00 48.31 81 ASP A CA 1
ATOM 637 C C . ASP A 1 81 ? -28.198 -7.234 73.089 1.00 48.31 81 ASP A C 1
ATOM 639 O O . ASP A 1 81 ? -29.347 -7.282 73.523 1.00 48.31 81 ASP A O 1
ATOM 643 N N . ASP A 1 82 ? -27.508 -8.332 72.752 1.00 45.62 82 ASP A N 1
ATOM 644 C CA . ASP A 1 82 ? -27.191 -9.397 73.722 1.00 45.62 82 ASP A CA 1
ATOM 645 C C . ASP A 1 82 ? -26.338 -10.528 73.105 1.00 45.62 82 ASP A C 1
ATOM 647 O O . ASP A 1 82 ? -26.554 -10.984 71.982 1.00 45.62 82 ASP A O 1
ATOM 651 N N . ASN A 1 83 ? -25.351 -10.975 73.890 1.00 49.84 83 ASN A N 1
ATOM 652 C CA . ASN A 1 83 ? -24.551 -12.186 73.694 1.00 49.84 83 ASN A CA 1
ATOM 653 C C . ASN A 1 83 ? -25.437 -13.437 73.604 1.00 49.84 83 ASN A C 1
ATOM 655 O O . ASN A 1 83 ? -26.259 -13.649 74.494 1.00 49.84 83 ASN A O 1
ATOM 659 N N . ASP A 1 84 ? -25.145 -14.350 72.676 1.00 41.78 84 ASP A N 1
ATOM 660 C CA . ASP A 1 84 ? -25.322 -15.779 72.951 1.00 41.78 84 ASP A CA 1
ATOM 661 C C . ASP A 1 84 ? -24.323 -16.604 72.128 1.00 41.78 84 ASP A C 1
ATOM 663 O O . ASP A 1 84 ? -24.361 -16.649 70.898 1.00 41.78 84 ASP A O 1
ATOM 667 N N . ASP A 1 85 ? -23.390 -17.207 72.855 1.00 54.12 85 ASP A N 1
ATOM 668 C CA . ASP A 1 85 ? -22.383 -18.156 72.399 1.00 54.12 85 ASP A CA 1
ATOM 669 C C . ASP A 1 85 ? -23.108 -19.481 72.121 1.00 54.12 85 ASP A C 1
ATOM 671 O O . ASP A 1 85 ? -23.489 -20.204 73.044 1.00 54.12 8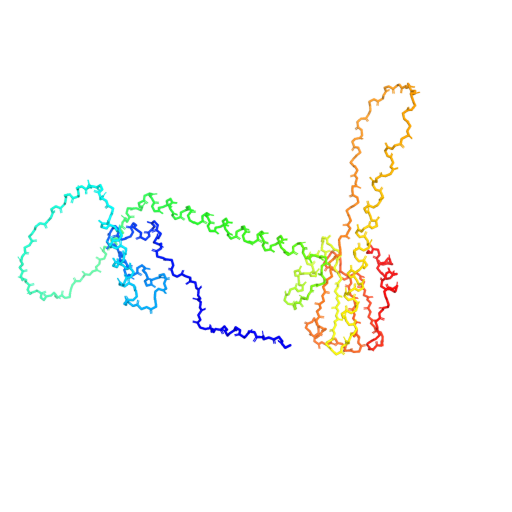5 ASP A O 1
ATOM 675 N N . LYS A 1 86 ? -23.395 -19.760 70.846 1.00 48.75 86 LYS A N 1
ATOM 676 C CA . LYS A 1 86 ? -23.973 -21.035 70.408 1.00 48.75 86 LYS A CA 1
ATOM 677 C C . LYS A 1 86 ? -23.118 -21.651 69.314 1.00 48.75 86 LYS A C 1
ATOM 679 O O . LYS A 1 86 ? -23.182 -21.283 68.147 1.00 48.75 86 LYS A O 1
ATOM 684 N N . GLU A 1 87 ? -22.321 -22.607 69.769 1.00 57.75 87 GLU A N 1
ATOM 685 C CA . GLU A 1 87 ? -21.824 -23.771 69.046 1.00 57.75 87 GLU A CA 1
ATOM 686 C C . GLU A 1 87 ? -22.949 -24.363 68.174 1.00 57.75 87 GLU A C 1
ATOM 688 O O . GLU A 1 87 ? -23.930 -24.891 68.700 1.00 57.75 87 GLU A O 1
ATOM 693 N N . TYR A 1 88 ? -22.837 -24.218 66.848 1.00 45.34 88 TYR A N 1
ATOM 694 C CA . TYR A 1 88 ? -23.719 -24.885 65.892 1.00 45.34 88 TYR A CA 1
ATOM 695 C C . TYR A 1 88 ? -23.005 -26.083 65.285 1.00 45.34 88 TYR A C 1
ATOM 697 O O . TYR A 1 88 ? -22.020 -25.969 64.555 1.00 45.34 88 TYR A O 1
ATOM 705 N N . ASP A 1 89 ? -23.549 -27.217 65.694 1.00 44.09 89 ASP A N 1
ATOM 706 C CA . ASP A 1 89 ? -23.332 -28.558 65.207 1.00 44.09 89 ASP A CA 1
ATOM 707 C C . ASP A 1 89 ? -23.859 -28.703 63.770 1.00 44.09 89 ASP A C 1
ATOM 709 O O . ASP A 1 89 ? -24.803 -28.040 63.334 1.00 44.09 89 ASP A O 1
ATOM 713 N N . ASP A 1 90 ? -23.190 -29.601 63.075 1.00 59.94 90 ASP A N 1
ATOM 714 C CA . ASP A 1 90 ? -23.282 -30.014 61.685 1.00 59.94 90 ASP A CA 1
ATOM 715 C C . ASP A 1 90 ? -24.639 -30.655 61.355 1.00 59.94 90 ASP A C 1
ATOM 717 O O . ASP A 1 90 ? -24.805 -31.848 61.589 1.00 59.94 90 ASP A O 1
ATOM 721 N N . LEU A 1 91 ? -25.612 -29.907 60.811 1.00 52.69 91 LEU A N 1
ATOM 722 C CA . LEU A 1 91 ? -26.814 -30.489 60.196 1.00 52.69 91 LEU A CA 1
ATOM 723 C C . LEU A 1 91 ? -27.423 -29.599 59.093 1.00 52.69 91 LEU A C 1
ATOM 725 O O . LEU A 1 91 ? -28.071 -28.604 59.395 1.00 52.69 91 LEU A O 1
ATOM 729 N N . LEU A 1 92 ? -27.331 -30.113 57.858 1.00 55.38 92 LEU A N 1
ATOM 730 C CA . LEU A 1 92 ? -28.297 -29.984 56.751 1.00 55.38 92 LEU A CA 1
ATOM 731 C C . LEU A 1 92 ? -28.462 -28.591 56.115 1.00 55.38 92 LEU A C 1
ATOM 733 O O . LEU A 1 92 ? -29.165 -27.751 56.658 1.00 55.38 92 LEU A O 1
ATOM 737 N N . ASP A 1 93 ? -27.934 -28.426 54.898 1.00 48.28 93 ASP A N 1
ATOM 738 C CA . ASP A 1 93 ? -28.362 -27.375 53.960 1.00 48.28 93 ASP A CA 1
ATOM 739 C C . ASP A 1 93 ? -28.736 -28.049 52.626 1.00 48.28 93 ASP A C 1
ATOM 741 O O . ASP A 1 93 ? -27.944 -28.159 51.688 1.00 48.28 93 ASP A O 1
ATOM 745 N N . ASP A 1 94 ? -29.929 -28.647 52.643 1.00 49.75 94 ASP A N 1
ATOM 746 C CA . ASP A 1 94 ? -30.747 -28.918 51.461 1.00 49.75 94 ASP A CA 1
ATOM 747 C C . ASP A 1 94 ? -31.468 -27.599 51.145 1.00 49.75 94 ASP A C 1
ATOM 749 O O . ASP A 1 94 ? -32.177 -27.084 52.007 1.00 49.75 94 ASP A O 1
ATOM 753 N N . ASP A 1 95 ? -31.274 -27.110 49.922 1.00 51.38 95 ASP A N 1
ATOM 754 C CA . ASP A 1 95 ? -32.171 -26.241 49.157 1.00 51.38 95 ASP A CA 1
ATOM 755 C C . ASP A 1 95 ? -32.894 -25.109 49.910 1.00 51.38 95 ASP A C 1
ATOM 757 O O . ASP A 1 95 ? -34.033 -25.265 50.340 1.00 51.38 95 ASP A O 1
ATOM 761 N N . ASP A 1 96 ? -32.309 -23.915 49.864 1.00 48.28 96 ASP A N 1
ATOM 762 C CA . ASP A 1 96 ? -33.066 -22.753 49.403 1.00 48.28 96 ASP A CA 1
ATOM 763 C C . ASP A 1 96 ? -32.199 -22.018 48.368 1.00 48.28 96 ASP A C 1
ATOM 765 O O . ASP A 1 96 ? -31.276 -21.262 48.680 1.00 48.28 96 ASP A O 1
ATOM 769 N N . ASP A 1 97 ? -32.494 -22.309 47.095 1.00 51.25 97 ASP A N 1
ATOM 770 C CA . ASP A 1 97 ? -32.470 -21.321 46.018 1.00 51.25 97 ASP A CA 1
ATOM 771 C C . ASP A 1 97 ? -33.280 -20.106 46.512 1.00 51.25 97 ASP A C 1
ATOM 773 O O . ASP A 1 97 ? -34.435 -19.907 46.127 1.00 51.25 97 ASP A O 1
ATOM 777 N N . ASP A 1 98 ? -32.671 -19.265 47.350 1.00 46.78 98 ASP A N 1
ATOM 778 C CA . ASP A 1 98 ? -32.987 -17.846 47.394 1.00 46.78 98 ASP A CA 1
ATOM 779 C C . ASP A 1 98 ? -32.510 -17.281 46.047 1.00 46.78 98 ASP A C 1
ATOM 781 O O . ASP A 1 98 ? -31.518 -16.558 45.911 1.00 46.78 98 ASP A O 1
ATOM 785 N N . ASP A 1 99 ? -33.276 -17.648 45.017 1.00 49.25 99 ASP A N 1
ATOM 786 C CA . ASP A 1 99 ? -33.667 -16.831 43.883 1.00 49.25 99 ASP A CA 1
ATOM 787 C C . ASP A 1 99 ? -34.368 -15.606 44.499 1.00 49.25 99 ASP A C 1
ATOM 789 O O . ASP A 1 99 ? -35.575 -15.388 44.366 1.00 49.25 99 ASP A O 1
ATOM 793 N N . ASP A 1 100 ? -33.583 -14.829 45.258 1.00 50.41 100 ASP A N 1
ATOM 794 C CA . ASP A 1 100 ? -33.794 -13.429 45.513 1.00 50.41 100 ASP A CA 1
ATOM 795 C C . ASP A 1 100 ? -33.928 -12.861 44.114 1.00 50.41 100 ASP A C 1
ATOM 797 O O . ASP A 1 100 ? -32.946 -12.542 43.436 1.00 50.41 100 ASP A O 1
ATOM 801 N N . GLU A 1 101 ? -35.176 -12.827 43.661 1.00 51.03 101 GLU A N 1
ATOM 802 C CA . GLU A 1 101 ? -35.708 -11.986 42.624 1.00 51.03 101 GLU A CA 1
ATOM 803 C C . GLU A 1 101 ? -35.254 -10.587 43.040 1.00 51.03 101 GLU A C 1
ATOM 805 O O . GLU A 1 101 ? -35.956 -9.857 43.741 1.00 51.03 101 GLU A O 1
ATOM 810 N N . ILE A 1 102 ? -33.992 -10.263 42.722 1.00 50.34 102 ILE A N 1
ATOM 811 C CA . ILE A 1 102 ? -33.424 -8.933 42.793 1.00 50.34 102 ILE A CA 1
ATOM 812 C C . ILE A 1 102 ? -34.361 -8.204 41.873 1.00 50.34 102 ILE A C 1
ATOM 814 O O . ILE A 1 102 ? -34.228 -8.334 40.658 1.00 50.34 102 ILE A O 1
ATOM 818 N N . ASP A 1 103 ? -35.359 -7.572 42.490 1.00 54.91 103 ASP A N 1
ATOM 819 C CA . ASP A 1 103 ? -36.396 -6.767 41.885 1.00 54.91 103 ASP A CA 1
ATOM 820 C C . ASP A 1 103 ? -35.655 -5.900 40.887 1.00 54.91 103 ASP A C 1
ATOM 822 O O . ASP A 1 103 ? -34.894 -5.001 41.271 1.00 54.91 103 ASP A O 1
ATOM 826 N N . ASP A 1 104 ? -35.690 -6.357 39.634 1.00 55.12 104 ASP A N 1
ATOM 827 C CA . ASP A 1 104 ? -34.698 -6.030 38.624 1.00 55.12 104 ASP A CA 1
ATOM 828 C C . ASP A 1 104 ? -35.134 -4.650 38.172 1.00 55.12 104 ASP A C 1
ATOM 830 O O . ASP A 1 104 ? -35.905 -4.505 37.221 1.00 55.12 104 ASP A O 1
ATOM 834 N N . ASP A 1 105 ? -34.757 -3.666 39.001 1.00 66.88 105 ASP A N 1
ATOM 835 C CA . ASP A 1 105 ? -35.358 -2.347 39.106 1.00 66.88 105 ASP A CA 1
ATOM 836 C C . ASP A 1 105 ? -35.549 -1.890 37.662 1.00 66.88 105 ASP A C 1
ATOM 838 O O . ASP A 1 105 ? -34.560 -1.843 36.917 1.00 66.88 105 ASP A O 1
ATOM 842 N N . PRO A 1 106 ? -36.781 -1.650 37.180 1.00 75.38 106 PRO A N 1
ATOM 843 C CA . PRO A 1 106 ? -37.030 -1.415 35.756 1.00 75.38 106 PRO A CA 1
ATOM 844 C C . PRO A 1 106 ? -36.180 -0.256 35.211 1.00 75.38 106 PRO A C 1
ATOM 846 O O . PRO A 1 106 ? -35.946 -0.141 34.003 1.00 75.38 106 PRO A O 1
ATOM 849 N N . PHE A 1 107 ? -35.661 0.577 36.115 1.00 75.69 107 PHE A N 1
ATOM 850 C CA . PHE A 1 107 ? -34.562 1.499 35.896 1.00 75.69 107 PHE A CA 1
ATOM 851 C C . PHE A 1 107 ? -33.245 0.846 35.411 1.00 75.69 107 PHE A C 1
ATOM 853 O O . PHE A 1 107 ? -32.743 1.235 34.356 1.00 75.69 107 PHE A O 1
ATOM 860 N N . PHE A 1 108 ? -32.677 -0.140 36.115 1.00 71.94 108 PHE A N 1
ATOM 861 C CA . PHE A 1 108 ? -31.435 -0.822 35.726 1.00 71.94 108 PHE A CA 1
ATOM 862 C C . PHE A 1 108 ? -31.577 -1.634 34.440 1.00 71.94 108 PHE A C 1
ATOM 864 O O . PHE A 1 108 ? -30.641 -1.661 33.638 1.00 71.94 108 PHE A O 1
ATOM 871 N N . ALA A 1 109 ? -32.737 -2.246 34.189 1.00 79.44 109 ALA A N 1
ATOM 872 C CA . ALA A 1 109 ? -33.001 -2.921 32.919 1.00 79.44 109 ALA A CA 1
ATOM 873 C C . ALA A 1 109 ? -32.923 -1.937 31.735 1.00 79.44 109 ALA A C 1
ATOM 875 O O . ALA A 1 109 ? -32.198 -2.178 30.764 1.00 79.44 109 ALA A O 1
ATOM 876 N N . ARG A 1 110 ? -33.586 -0.777 31.855 1.00 81.44 110 ARG A N 1
ATOM 877 C CA . ARG A 1 110 ? -33.534 0.293 30.844 1.00 81.44 110 ARG A CA 1
ATOM 878 C C . ARG A 1 110 ? -32.133 0.872 30.695 1.00 81.44 110 ARG A C 1
ATOM 880 O O . ARG A 1 110 ? -31.660 1.021 29.573 1.00 81.44 110 ARG A O 1
ATOM 887 N N . TYR A 1 111 ? -31.442 1.126 31.803 1.00 80.19 111 TYR A N 1
ATOM 888 C CA . TYR A 1 111 ? -30.090 1.679 31.791 1.00 80.19 111 TYR A CA 1
ATOM 889 C C . TYR A 1 111 ? -29.077 0.736 31.123 1.00 80.19 111 TYR A C 1
ATOM 891 O O . TYR A 1 111 ? -28.268 1.175 30.301 1.00 80.19 111 TYR A O 1
ATOM 899 N N . ARG A 1 112 ? -29.147 -0.575 31.408 1.00 82.56 112 ARG A N 1
ATOM 900 C CA . ARG A 1 112 ? -28.312 -1.595 30.746 1.00 82.56 112 ARG A CA 1
ATOM 901 C C . ARG A 1 112 ? -28.546 -1.602 29.236 1.00 82.56 112 ARG A C 1
ATOM 903 O O . ARG A 1 112 ? -27.589 -1.607 28.460 1.00 82.56 112 ARG A O 1
ATOM 910 N N . GLN A 1 113 ? -29.808 -1.563 28.820 1.00 84.06 113 GLN A N 1
ATOM 911 C CA . GLN A 1 113 ? -30.178 -1.571 27.408 1.00 84.06 113 GLN A CA 1
ATOM 912 C C . GLN A 1 113 ? -29.732 -0.285 26.688 1.00 84.06 113 GLN A C 1
ATOM 914 O O . GLN A 1 113 ? -29.180 -0.351 25.587 1.00 84.06 113 GLN A O 1
ATOM 919 N N . GLU A 1 114 ? -29.885 0.872 27.335 1.00 85.50 114 GLU A N 1
ATOM 920 C CA . GLU A 1 114 ? -29.457 2.168 26.809 1.00 85.50 114 GLU A CA 1
ATOM 921 C C . GLU A 1 114 ? -27.931 2.245 26.661 1.00 85.50 114 GLU A C 1
ATOM 923 O O . GLU A 1 114 ? -27.437 2.601 25.588 1.00 85.50 114 GLU A O 1
ATOM 928 N N . ARG A 1 115 ? -27.153 1.811 27.664 1.00 83.31 115 ARG A N 1
ATOM 929 C CA . ARG A 1 115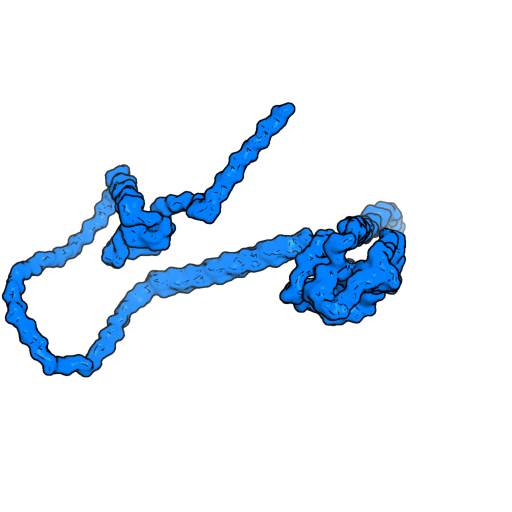 ? -25.683 1.800 27.553 1.00 83.31 115 ARG A CA 1
ATOM 930 C C . ARG A 1 115 ? -25.170 0.823 26.504 1.00 83.31 115 ARG A C 1
ATOM 932 O O . ARG A 1 115 ? -24.244 1.176 25.780 1.00 83.31 115 ARG A O 1
ATOM 939 N N . LEU A 1 116 ? -25.784 -0.352 26.349 1.00 79.38 116 LEU A N 1
ATOM 940 C CA . LEU A 1 116 ? -25.434 -1.274 25.260 1.00 79.38 116 LEU A CA 1
ATOM 941 C C . LEU A 1 116 ? -25.707 -0.666 23.878 1.00 79.38 116 LEU A C 1
ATOM 943 O O . LEU A 1 116 ? -24.929 -0.887 22.948 1.00 79.38 116 LEU A O 1
ATOM 947 N N . SER A 1 117 ? -26.789 0.104 23.737 1.00 81.25 117 SER A N 1
ATOM 948 C CA . SER A 1 117 ? -27.109 0.790 22.481 1.00 81.25 117 SER A CA 1
ATOM 949 C C . SER A 1 117 ? -26.114 1.911 22.160 1.00 81.25 117 SER A C 1
ATOM 951 O O . SER A 1 117 ? -25.604 1.955 21.042 1.00 81.25 117 SER A O 1
ATOM 953 N N . GLN A 1 118 ? -25.740 2.729 23.152 1.00 77.00 118 GLN A N 1
ATOM 954 C CA . GLN A 1 118 ? -24.732 3.781 22.994 1.00 77.00 118 GLN A CA 1
ATOM 955 C C . GLN A 1 118 ? -23.360 3.198 22.648 1.00 77.00 118 GLN A C 1
ATOM 957 O O . GLN A 1 118 ? -22.723 3.675 21.719 1.00 77.00 118 GLN A O 1
ATOM 962 N N . LEU A 1 119 ? -22.931 2.118 23.310 1.00 71.62 119 LEU A N 1
ATOM 963 C CA . LEU A 1 119 ? -21.630 1.496 23.040 1.00 71.62 119 LEU A CA 1
ATOM 964 C C . LEU A 1 119 ? -21.569 0.872 21.634 1.00 71.62 119 LEU A C 1
ATOM 966 O O . LEU A 1 119 ? -20.542 0.934 20.955 1.00 71.62 119 LEU A O 1
ATOM 970 N N . LYS A 1 120 ? -22.685 0.301 21.156 1.00 74.00 120 LYS A N 1
ATOM 971 C CA . LYS A 1 120 ? -22.819 -0.160 19.764 1.00 74.00 120 LYS A CA 1
ATOM 972 C C . LYS A 1 120 ? -22.772 0.996 18.768 1.00 74.00 120 LYS A C 1
ATOM 974 O O . LYS A 1 120 ? -22.183 0.845 17.704 1.00 74.00 120 LYS A O 1
ATOM 979 N N . GLN A 1 121 ? -23.371 2.132 19.103 1.00 75.06 121 GLN A N 1
ATOM 980 C CA . GLN A 1 121 ? -23.385 3.302 18.234 1.00 75.06 121 GLN A CA 1
ATOM 981 C C . GLN A 1 121 ? -22.016 3.994 18.191 1.00 75.06 121 GLN A C 1
ATOM 983 O O . GLN A 1 121 ? -21.509 4.252 17.109 1.00 75.06 121 GLN A O 1
ATOM 988 N N . GLU A 1 122 ? -21.359 4.183 19.336 1.00 69.25 122 GLU A N 1
ATOM 989 C CA . GLU A 1 122 ? -20.002 4.737 19.427 1.00 69.25 122 GLU A CA 1
ATOM 990 C C . GLU A 1 122 ? -18.975 3.846 18.720 1.00 69.25 122 GLU A C 1
ATOM 992 O O . GLU A 1 122 ? -18.120 4.346 17.991 1.00 69.25 122 GLU A O 1
ATOM 997 N N . SER A 1 123 ? -19.077 2.520 18.871 1.00 70.12 123 SER A N 1
ATOM 998 C CA . SER A 1 123 ? -18.208 1.591 18.137 1.00 70.12 123 SER A CA 1
ATOM 999 C C . SER A 1 123 ? -18.489 1.597 16.633 1.00 70.12 123 SER A C 1
ATOM 1001 O O . SER A 1 123 ? -17.542 1.580 15.847 1.00 70.12 123 SER A O 1
ATOM 1003 N N . ALA A 1 124 ? -19.752 1.687 16.209 1.00 67.06 124 ALA A N 1
ATOM 1004 C CA . ALA A 1 124 ? -20.101 1.833 14.797 1.00 67.06 124 ALA A CA 1
ATOM 1005 C C . ALA A 1 124 ? -19.590 3.161 14.212 1.00 67.06 124 ALA A C 1
ATOM 1007 O O . ALA A 1 124 ? -19.015 3.165 13.124 1.00 67.06 124 ALA A O 1
ATOM 1008 N N . ASP A 1 125 ? -19.718 4.265 14.948 1.00 66.81 125 ASP A N 1
ATOM 1009 C CA . ASP A 1 125 ? -19.244 5.590 14.544 1.00 66.81 125 ASP A CA 1
ATOM 1010 C C . ASP A 1 125 ? -17.713 5.667 14.511 1.00 66.81 125 ASP A C 1
ATOM 1012 O O . ASP A 1 125 ? -17.139 6.283 13.611 1.00 66.81 125 ASP A O 1
ATOM 1016 N N . GLU A 1 126 ? -17.017 5.020 15.448 1.00 68.12 126 GLU A N 1
ATOM 1017 C CA . GLU A 1 126 ? -15.562 4.884 15.398 1.00 68.12 126 GLU A CA 1
ATOM 1018 C C . GLU A 1 126 ? -15.103 4.064 14.193 1.00 68.12 126 GLU A C 1
ATOM 1020 O O . GLU A 1 126 ? -14.138 4.441 13.523 1.00 68.12 126 GLU A O 1
ATOM 1025 N N . VAL A 1 127 ? -15.781 2.952 13.901 1.00 63.72 127 VAL A N 1
ATOM 1026 C CA . VAL A 1 127 ? -15.485 2.121 12.730 1.00 63.72 127 VAL A CA 1
ATOM 1027 C C . VAL A 1 127 ? -15.756 2.908 11.447 1.00 63.72 127 VAL A C 1
ATOM 1029 O O . VAL A 1 127 ? -14.897 2.934 10.568 1.00 63.72 127 VAL A O 1
ATOM 1032 N N . ALA A 1 128 ? -16.865 3.645 11.365 1.00 59.44 128 ALA A N 1
ATOM 1033 C CA . ALA A 1 128 ? -17.194 4.508 10.232 1.00 59.44 128 ALA A CA 1
ATOM 1034 C C . ALA A 1 128 ? -16.195 5.669 10.067 1.00 59.44 128 ALA A C 1
ATOM 1036 O O . ALA A 1 128 ? -15.800 6.002 8.948 1.00 59.44 128 ALA A O 1
ATOM 1037 N N . LYS A 1 129 ? -15.707 6.265 11.163 1.00 59.81 129 LYS A N 1
ATOM 1038 C CA . LYS A 1 129 ? -14.650 7.295 11.136 1.00 59.81 129 LYS A CA 1
ATOM 1039 C C . LYS A 1 129 ? -13.293 6.731 10.714 1.00 59.81 129 LYS A C 1
ATOM 1041 O O . LYS A 1 129 ? -12.564 7.384 9.969 1.00 59.81 129 LYS A O 1
ATOM 1046 N N . LYS A 1 130 ? -12.944 5.520 11.155 1.00 57.72 130 LYS A N 1
ATOM 1047 C CA . LYS A 1 130 ? -11.713 4.824 10.737 1.00 57.72 130 LYS A CA 1
ATOM 1048 C C . LYS A 1 130 ? -11.777 4.437 9.257 1.00 57.72 130 LYS A C 1
ATOM 1050 O O . LYS A 1 130 ? -10.812 4.674 8.535 1.00 57.72 130 LYS A O 1
ATOM 1055 N N . GLN A 1 131 ? -12.925 3.951 8.787 1.00 56.19 131 GLN A N 1
ATOM 1056 C CA . GLN A 1 131 ? -13.162 3.631 7.377 1.00 56.19 131 GLN A CA 1
ATOM 1057 C C . GLN A 1 131 ? -13.178 4.882 6.486 1.00 56.19 131 GLN A C 1
ATOM 1059 O O . GLN A 1 131 ? -12.560 4.876 5.426 1.00 56.19 131 GLN A O 1
ATOM 1064 N N . SER A 1 132 ? -13.802 5.983 6.915 1.00 53.31 132 SER A N 1
ATOM 1065 C CA . SER A 1 132 ? -13.818 7.240 6.144 1.00 53.31 132 SER A CA 1
ATOM 1066 C C . SER A 1 132 ? -12.448 7.923 6.088 1.00 53.31 132 SER A C 1
ATOM 1068 O O . SER A 1 132 ? -12.062 8.412 5.029 1.00 53.31 132 SER A O 1
ATOM 1070 N N . ARG A 1 133 ? -11.650 7.885 7.166 1.00 53.41 133 ARG A N 1
ATOM 1071 C CA . ARG A 1 133 ? -10.238 8.316 7.120 1.00 53.41 133 ARG A CA 1
ATOM 1072 C C . ARG A 1 133 ? -9.373 7.425 6.226 1.00 53.41 133 ARG A C 1
ATOM 1074 O O . ARG A 1 133 ? -8.497 7.943 5.544 1.00 53.41 133 ARG A O 1
ATOM 1081 N N . GLN A 1 134 ? -9.621 6.115 6.191 1.00 51.34 134 GLN A N 1
ATOM 1082 C CA . GLN A 1 134 ? -8.950 5.219 5.240 1.00 51.34 134 GLN A CA 1
ATOM 1083 C C . GLN A 1 134 ? -9.356 5.507 3.787 1.00 51.34 134 GLN A C 1
ATOM 1085 O O . GLN A 1 134 ? -8.499 5.461 2.910 1.00 51.34 134 GLN A O 1
ATOM 1090 N N . GLN A 1 135 ? -10.614 5.875 3.528 1.00 52.28 135 GLN A N 1
ATOM 1091 C CA . GLN A 1 135 ? -11.087 6.229 2.184 1.00 52.28 135 GLN A CA 1
ATOM 1092 C C . GLN A 1 135 ? -10.566 7.585 1.678 1.00 52.28 135 GLN A C 1
ATOM 1094 O O . GLN A 1 135 ? -10.435 7.769 0.472 1.00 52.28 135 GLN A O 1
ATOM 1099 N N . GLN A 1 136 ? -10.231 8.533 2.560 1.00 54.19 136 GLN A N 1
ATOM 1100 C CA . GLN A 1 136 ? -9.650 9.821 2.146 1.00 54.19 136 GLN A CA 1
ATOM 1101 C C . GLN A 1 136 ? -8.166 9.736 1.746 1.00 54.19 136 GLN A C 1
ATOM 1103 O O . GLN A 1 136 ? -7.664 10.653 1.105 1.00 54.19 136 GLN A O 1
ATOM 1108 N N . ASN A 1 137 ? -7.487 8.623 2.047 1.00 57.16 137 ASN A N 1
ATOM 1109 C CA . ASN A 1 137 ? -6.078 8.406 1.704 1.00 57.16 137 ASN A CA 1
ATOM 1110 C C . ASN A 1 137 ? -5.868 7.448 0.519 1.00 57.16 137 ASN A C 1
ATOM 1112 O O . ASN A 1 137 ? -4.734 7.052 0.271 1.00 57.16 137 ASN A O 1
ATOM 1116 N N . ILE A 1 138 ? -6.920 7.086 -0.230 1.00 61.47 138 ILE A N 1
ATOM 1117 C CA . ILE A 1 138 ? -6.813 6.179 -1.398 1.00 61.47 138 ILE A CA 1
ATOM 1118 C C . ILE A 1 138 ? -5.807 6.711 -2.438 1.00 61.47 138 ILE A C 1
ATOM 1120 O O . ILE A 1 138 ? -5.179 5.933 -3.150 1.00 61.47 138 ILE A O 1
ATOM 1124 N N . ASN A 1 139 ? -5.609 8.031 -2.479 1.00 69.06 139 ASN A N 1
ATOM 1125 C CA . ASN A 1 139 ? -4.736 8.693 -3.445 1.00 69.06 139 ASN A CA 1
ATOM 1126 C C . ASN A 1 139 ? -3.256 8.720 -3.034 1.00 69.06 139 ASN A C 1
ATOM 1128 O O . ASN A 1 139 ? -2.431 9.218 -3.795 1.00 69.06 139 ASN A O 1
ATOM 1132 N N . MET A 1 140 ? -2.906 8.223 -1.844 1.00 81.06 140 MET A N 1
ATOM 1133 C CA . MET A 1 140 ? -1.514 8.115 -1.416 1.00 81.06 140 MET A CA 1
ATOM 1134 C C . MET A 1 140 ? -1.050 6.659 -1.449 1.00 81.06 140 MET A C 1
ATOM 1136 O O . MET A 1 140 ? -1.740 5.786 -0.906 1.00 81.06 140 MET A O 1
ATOM 1140 N N . PRO A 1 141 ? 0.142 6.387 -2.016 1.00 89.81 141 PRO A N 1
ATOM 1141 C CA . PRO A 1 141 ? 0.747 5.072 -1.928 1.00 89.81 141 PRO A CA 1
ATOM 1142 C C . PRO A 1 141 ? 0.820 4.613 -0.472 1.00 89.81 141 PRO A C 1
ATOM 1144 O O . PRO A 1 141 ? 1.385 5.301 0.378 1.00 89.81 141 PRO A O 1
ATOM 1147 N N . THR A 1 142 ? 0.234 3.455 -0.178 1.00 92.88 142 THR A N 1
ATOM 1148 C CA . THR A 1 142 ? 0.156 2.932 1.191 1.00 92.88 142 THR A CA 1
ATOM 1149 C C . THR A 1 142 ? 1.027 1.691 1.341 1.00 92.88 142 THR A C 1
ATOM 1151 O O . THR A 1 142 ? 0.910 0.743 0.560 1.00 92.88 142 THR A O 1
ATOM 1154 N N . GLN A 1 143 ? 1.882 1.673 2.367 1.00 94.69 143 GLN A N 1
ATOM 1155 C CA . GLN A 1 143 ? 2.599 0.459 2.740 1.00 94.69 143 GLN A CA 1
ATOM 1156 C C . GLN A 1 143 ? 1.623 -0.540 3.350 1.00 94.69 143 GLN A C 1
ATOM 1158 O O . GLN A 1 143 ? 0.887 -0.183 4.270 1.00 94.69 143 GLN A O 1
ATOM 1163 N N . ILE A 1 144 ? 1.648 -1.780 2.874 1.00 96.31 144 ILE A N 1
ATOM 1164 C CA . ILE A 1 144 ? 0.839 -2.862 3.437 1.00 96.31 144 ILE A CA 1
ATOM 1165 C C . ILE A 1 144 ? 1.727 -3.978 3.977 1.00 96.31 144 ILE A C 1
ATOM 1167 O O . ILE A 1 144 ? 2.828 -4.211 3.473 1.00 96.31 144 ILE A O 1
ATOM 1171 N N . GLN A 1 145 ? 1.222 -4.686 4.982 1.00 96.25 145 GLN A N 1
ATOM 1172 C CA . GLN A 1 145 ? 1.806 -5.945 5.447 1.00 96.25 145 GLN A CA 1
ATOM 1173 C C . GLN A 1 145 ? 1.139 -7.151 4.774 1.00 96.25 145 GLN A C 1
ATOM 1175 O O . GLN A 1 145 ? 0.115 -7.037 4.093 1.00 96.25 145 GLN A O 1
ATOM 1180 N N . ARG A 1 146 ? 1.718 -8.342 4.963 1.00 95.75 146 ARG A N 1
ATOM 1181 C CA . ARG A 1 146 ? 1.218 -9.580 4.346 1.00 95.75 146 ARG A CA 1
ATOM 1182 C C . ARG A 1 146 ? -0.210 -9.908 4.785 1.00 95.75 146 ARG A C 1
ATOM 1184 O O . ARG A 1 146 ? -1.008 -10.373 3.974 1.00 95.75 146 ARG A O 1
ATOM 1191 N N . GLU A 1 147 ? -0.538 -9.657 6.046 1.00 96.38 147 GLU A N 1
ATOM 1192 C CA . GLU A 1 147 ? -1.854 -9.906 6.641 1.00 96.38 147 GLU A CA 1
ATOM 1193 C C . GLU A 1 147 ? -2.937 -9.031 5.995 1.00 96.38 147 GLU A C 1
ATOM 1195 O O . GLU A 1 147 ? -4.095 -9.434 5.890 1.00 96.38 147 GLU A O 1
ATOM 1200 N N . GLU A 1 148 ? -2.554 -7.851 5.508 1.00 95.62 148 GLU A N 1
ATOM 1201 C CA . GLU A 1 148 ? -3.454 -6.888 4.878 1.00 95.62 148 GLU A CA 1
ATOM 1202 C C . GLU A 1 148 ? -3.686 -7.172 3.390 1.00 95.62 148 GLU A C 1
ATOM 1204 O O . GLU A 1 148 ? -4.594 -6.586 2.800 1.00 95.62 148 GLU A O 1
ATOM 1209 N N . TRP A 1 149 ? -2.924 -8.088 2.780 1.00 95.75 149 TRP A N 1
ATOM 1210 C CA . TRP A 1 149 ? -3.006 -8.401 1.350 1.00 95.75 149 TRP A CA 1
ATOM 1211 C C . TRP A 1 149 ? -4.428 -8.761 0.909 1.00 95.75 149 TRP A C 1
ATOM 1213 O O . TRP A 1 149 ? -4.946 -8.229 -0.073 1.00 95.75 149 TRP A O 1
ATOM 1223 N N . THR A 1 150 ? -5.094 -9.653 1.644 1.00 96.25 150 THR A N 1
ATOM 1224 C CA . THR A 1 150 ? -6.448 -10.108 1.296 1.00 96.25 150 THR A CA 1
ATOM 1225 C C . THR A 1 150 ? -7.439 -8.945 1.271 1.00 96.25 150 THR A C 1
ATOM 1227 O O . THR A 1 150 ? -8.272 -8.859 0.372 1.00 96.25 150 THR A O 1
ATOM 1230 N N . THR A 1 151 ? -7.324 -8.015 2.213 1.00 95.25 151 THR A N 1
ATOM 1231 C CA . THR A 1 151 ? -8.235 -6.873 2.327 1.00 95.25 151 THR A CA 1
ATOM 1232 C C . THR A 1 151 ? -7.879 -5.773 1.321 1.00 95.25 151 THR A C 1
ATOM 1234 O O . THR A 1 151 ? -8.733 -5.309 0.569 1.00 95.25 151 THR A O 1
ATOM 1237 N N . ARG A 1 152 ? -6.608 -5.364 1.261 1.00 94.38 152 ARG A N 1
ATOM 1238 C CA . ARG A 1 152 ? -6.149 -4.213 0.466 1.00 94.38 152 ARG A CA 1
ATOM 1239 C C . ARG A 1 152 ? -5.916 -4.519 -1.004 1.00 94.38 152 ARG A C 1
ATOM 1241 O O . ARG A 1 152 ? -6.040 -3.627 -1.826 1.00 94.38 152 ARG A O 1
ATOM 1248 N N . VAL A 1 153 ? -5.595 -5.761 -1.350 1.00 95.88 153 VAL A N 1
ATOM 1249 C CA . VAL A 1 153 ? -5.378 -6.163 -2.745 1.00 95.88 153 VAL A CA 1
ATOM 1250 C C . VAL A 1 153 ? -6.601 -6.899 -3.262 1.00 95.88 153 VAL A C 1
ATOM 1252 O O . VAL A 1 153 ? -7.252 -6.450 -4.206 1.00 95.88 153 VAL A O 1
ATOM 1255 N N . ASN A 1 154 ? -6.973 -8.013 -2.628 1.00 96.06 154 ASN A N 1
ATOM 1256 C CA . ASN A 1 154 ? -8.020 -8.864 -3.189 1.00 96.06 154 ASN A CA 1
ATOM 1257 C C . ASN A 1 154 ? -9.405 -8.222 -3.036 1.00 96.06 154 ASN A C 1
ATOM 1259 O O . ASN A 1 154 ? -10.121 -8.099 -4.025 1.00 96.06 154 ASN A O 1
ATOM 1263 N N . GLN A 1 155 ? -9.795 -7.777 -1.839 1.00 94.69 155 GLN A N 1
ATOM 1264 C CA . GLN A 1 155 ? -11.125 -7.196 -1.627 1.00 94.69 155 GLN A CA 1
ATOM 1265 C C . GLN A 1 155 ? -11.264 -5.826 -2.307 1.00 94.69 155 GLN A C 1
ATOM 1267 O O . GLN A 1 155 ? -12.215 -5.633 -3.065 1.00 94.69 155 GLN A O 1
ATOM 1272 N N . ALA A 1 156 ? -10.300 -4.916 -2.127 1.00 93.81 156 ALA A N 1
ATOM 1273 C CA . ALA A 1 156 ? -10.347 -3.587 -2.748 1.00 93.81 156 ALA A CA 1
ATOM 1274 C C . ALA A 1 156 ? -10.371 -3.635 -4.289 1.00 93.81 156 ALA A C 1
ATOM 1276 O O . ALA A 1 156 ? -11.077 -2.843 -4.922 1.00 93.81 156 ALA A O 1
ATOM 1277 N N . SER A 1 157 ? -9.697 -4.616 -4.908 1.00 95.56 157 SER A N 1
ATOM 1278 C CA . SER A 1 157 ? -9.671 -4.739 -6.374 1.00 95.56 157 SER A CA 1
ATOM 1279 C C . SER A 1 157 ? -11.017 -5.090 -7.019 1.00 95.56 157 SER A C 1
ATOM 1281 O O . SER A 1 157 ? -11.154 -4.999 -8.239 1.00 95.56 157 SER A O 1
ATOM 1283 N N . HIS A 1 158 ? -12.036 -5.472 -6.241 1.00 94.00 158 HIS A N 1
ATOM 1284 C CA . HIS A 1 158 ? -13.401 -5.646 -6.758 1.00 94.00 158 HIS A CA 1
ATOM 1285 C C . HIS A 1 158 ? -14.069 -4.314 -7.111 1.00 94.00 158 HIS A C 1
ATOM 1287 O O . HIS A 1 158 ? -14.960 -4.276 -7.955 1.00 94.00 158 HIS A O 1
ATOM 1293 N N . GLN A 1 159 ? -13.656 -3.225 -6.461 1.00 90.69 159 GLN A N 1
ATOM 1294 C CA . GLN A 1 159 ? -14.224 -1.893 -6.670 1.00 90.69 159 GLN A CA 1
ATOM 1295 C C . GLN A 1 159 ? -13.282 -1.020 -7.500 1.00 90.69 159 GLN A C 1
ATOM 1297 O O . GLN A 1 159 ? -13.716 -0.382 -8.461 1.00 90.69 159 GLN A O 1
ATOM 1302 N N . ASN A 1 160 ? -11.979 -1.081 -7.214 1.00 92.44 1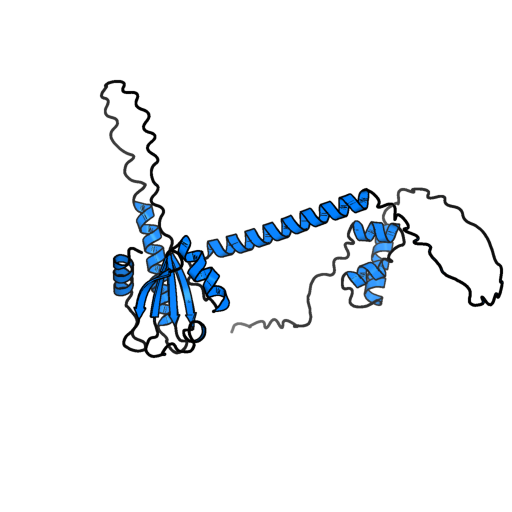60 ASN A N 1
ATOM 1303 C CA . ASN A 1 160 ? -10.945 -0.219 -7.798 1.00 92.44 160 ASN A CA 1
ATOM 1304 C C . ASN A 1 160 ? -9.877 -1.046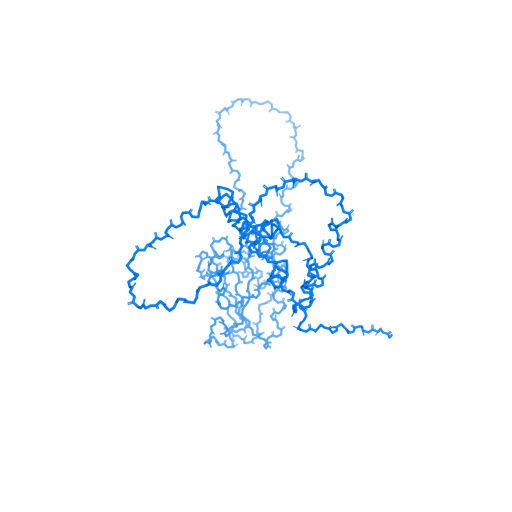 -8.530 1.00 92.44 160 ASN A C 1
ATOM 1306 O O . ASN A 1 160 ? -9.852 -2.269 -8.416 1.00 92.44 160 ASN A O 1
ATOM 1310 N N . TRP A 1 161 ? -9.046 -0.424 -9.356 1.00 94.56 161 TRP A N 1
ATOM 1311 C CA . TRP A 1 161 ? -7.787 -1.053 -9.749 1.00 94.56 161 TRP A CA 1
ATOM 1312 C C . TRP A 1 161 ? -6.824 -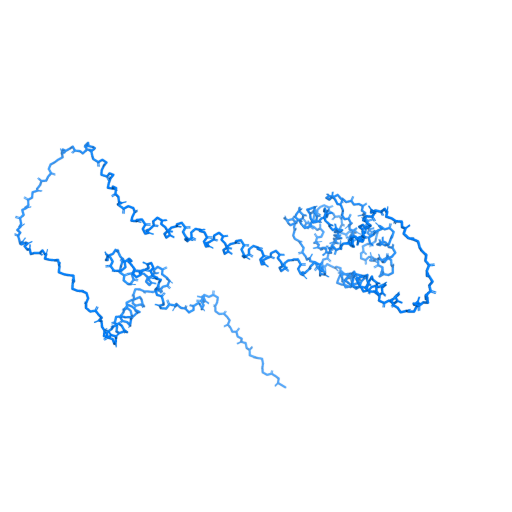0.958 -8.576 1.00 94.56 161 TRP A C 1
ATOM 1314 O O . TRP A 1 161 ? -6.739 0.093 -7.948 1.00 94.56 161 TRP A O 1
ATOM 1324 N N . VAL A 1 162 ? -6.106 -2.037 -8.276 1.00 95.94 162 VAL A N 1
ATOM 1325 C CA . VAL A 1 162 ? -5.072 -2.014 -7.235 1.00 95.94 162 VAL A CA 1
ATOM 1326 C C . VAL A 1 162 ? -3.721 -2.281 -7.875 1.00 95.94 162 VAL A C 1
ATOM 1328 O O . VAL A 1 162 ? -3.505 -3.351 -8.449 1.00 95.94 162 VAL A O 1
ATOM 1331 N N . LEU A 1 163 ? -2.817 -1.311 -7.775 1.00 96.50 163 LEU A N 1
ATOM 1332 C CA . LEU A 1 163 ? -1.430 -1.441 -8.202 1.00 96.50 163 LEU A CA 1
ATOM 1333 C C . LEU A 1 163 ? -0.577 -1.822 -6.996 1.00 96.50 163 LEU A C 1
ATOM 1335 O O . LEU A 1 163 ? -0.417 -1.034 -6.070 1.00 96.50 163 LEU A O 1
ATOM 1339 N N . VAL A 1 164 ? -0.027 -3.032 -7.018 1.00 97.31 164 VAL A N 1
ATOM 1340 C CA . VAL A 1 164 ? 0.867 -3.552 -5.983 1.00 97.31 164 VAL A CA 1
ATOM 1341 C C . VAL A 1 164 ? 2.305 -3.443 -6.455 1.00 97.31 164 VAL A C 1
ATOM 1343 O O . VAL A 1 164 ? 2.667 -4.009 -7.487 1.00 97.31 164 VAL A O 1
ATOM 1346 N N . ILE A 1 165 ? 3.140 -2.772 -5.672 1.00 95.62 165 ILE A N 1
ATOM 1347 C CA . ILE A 1 165 ? 4.564 -2.611 -5.956 1.00 95.62 165 ILE A CA 1
ATOM 1348 C C . ILE A 1 165 ? 5.358 -3.451 -4.962 1.00 95.62 165 ILE A C 1
ATOM 1350 O O . ILE A 1 165 ? 5.317 -3.215 -3.753 1.00 95.62 165 ILE A O 1
ATOM 1354 N N . LEU A 1 166 ? 6.099 -4.428 -5.482 1.00 95.50 166 LEU A N 1
ATOM 1355 C CA . LEU A 1 166 ? 7.107 -5.139 -4.707 1.00 95.50 166 LEU A CA 1
ATOM 1356 C C . LEU A 1 166 ? 8.413 -4.363 -4.767 1.00 95.50 166 LEU A C 1
ATOM 1358 O O . LEU A 1 166 ? 8.954 -4.128 -5.853 1.00 95.50 166 LEU A O 1
ATOM 1362 N N . TRP A 1 167 ? 8.924 -3.997 -3.599 1.00 92.75 167 TRP A N 1
ATOM 1363 C CA . TRP A 1 167 ? 10.140 -3.206 -3.463 1.00 92.75 167 TRP A CA 1
ATOM 1364 C C . TRP A 1 167 ? 11.138 -3.866 -2.513 1.00 92.75 167 TRP A C 1
ATOM 1366 O O . TRP A 1 167 ? 10.810 -4.832 -1.824 1.00 92.75 167 TRP A O 1
ATOM 1376 N N . ASP A 1 168 ? 12.357 -3.335 -2.516 1.00 90.94 168 ASP A N 1
ATOM 1377 C CA . ASP A 1 168 ? 13.464 -3.708 -1.636 1.00 90.94 168 ASP A CA 1
ATOM 1378 C C . ASP A 1 168 ? 14.096 -2.430 -1.066 1.00 90.94 168 ASP A C 1
ATOM 1380 O O . ASP A 1 168 ? 14.290 -1.460 -1.808 1.00 90.94 168 ASP A O 1
ATOM 1384 N N . ASP A 1 169 ? 14.430 -2.445 0.225 1.00 86.00 169 ASP A N 1
ATOM 1385 C CA . ASP A 1 169 ? 15.107 -1.361 0.950 1.00 86.00 169 ASP A CA 1
ATOM 1386 C C . ASP A 1 169 ? 16.453 -0.988 0.325 1.00 86.00 169 ASP A C 1
ATOM 1388 O O . ASP A 1 169 ? 16.886 0.165 0.372 1.00 86.00 169 ASP A O 1
ATOM 1392 N N . SER A 1 170 ? 17.116 -1.952 -0.318 1.00 81.06 170 SER A N 1
ATOM 1393 C CA . SER A 1 170 ? 18.391 -1.708 -0.995 1.00 81.06 170 SER A CA 1
ATOM 1394 C C . SER A 1 170 ? 18.258 -0.814 -2.239 1.00 81.06 170 SER A C 1
ATOM 1396 O O . SER A 1 170 ? 19.244 -0.249 -2.725 1.00 81.06 170 SER A O 1
ATOM 1398 N N . SER A 1 171 ? 17.039 -0.659 -2.761 1.00 76.69 171 SER A N 1
ATOM 1399 C CA . SER A 1 171 ? 16.775 0.055 -4.000 1.00 76.69 171 SER A CA 1
ATOM 1400 C C . SER A 1 171 ? 16.425 1.526 -3.761 1.00 76.69 171 SER A C 1
ATOM 1402 O O . SER A 1 171 ? 15.291 1.880 -3.441 1.00 76.69 171 SER A O 1
ATOM 1404 N N . MET A 1 172 ? 17.375 2.413 -4.066 1.00 75.50 172 MET A N 1
ATOM 1405 C CA . MET A 1 172 ? 17.206 3.871 -3.943 1.00 75.50 172 MET A CA 1
ATOM 1406 C C . MET A 1 172 ? 16.100 4.485 -4.819 1.00 75.50 172 MET A C 1
ATOM 1408 O O . MET A 1 172 ? 15.724 5.627 -4.588 1.00 75.50 172 MET A O 1
ATOM 1412 N N . ARG A 1 173 ? 15.583 3.766 -5.823 1.00 79.94 173 ARG A N 1
ATOM 1413 C CA . ARG A 1 173 ? 14.627 4.299 -6.816 1.00 79.94 173 ARG A CA 1
ATOM 1414 C C . ARG A 1 173 ? 13.154 4.046 -6.498 1.00 79.94 173 ARG A C 1
ATOM 1416 O O . ARG A 1 173 ? 12.290 4.534 -7.219 1.00 79.94 173 ARG A O 1
ATOM 1423 N N . THR A 1 174 ? 12.851 3.293 -5.443 1.00 83.00 174 THR A N 1
ATOM 1424 C CA . THR A 1 174 ? 11.461 3.023 -5.043 1.00 83.00 174 THR A CA 1
ATOM 1425 C C . THR A 1 174 ? 10.677 4.315 -4.751 1.00 83.00 174 THR A C 1
ATOM 1427 O O . THR A 1 174 ? 9.581 4.455 -5.295 1.00 83.00 174 THR A O 1
ATOM 1430 N N . PRO A 1 175 ? 11.211 5.289 -3.980 1.00 86.31 175 PRO A N 1
ATOM 1431 C CA . PRO A 1 175 ? 10.483 6.523 -3.671 1.00 86.31 175 PRO A CA 1
ATOM 1432 C C . PRO A 1 175 ? 10.148 7.353 -4.914 1.00 86.31 175 PRO A C 1
ATOM 1434 O O . PRO A 1 175 ? 9.033 7.860 -5.021 1.00 86.31 175 PRO A O 1
ATOM 1437 N N . ASP A 1 176 ? 11.077 7.431 -5.874 1.00 89.50 176 ASP A N 1
ATOM 1438 C CA . ASP A 1 176 ? 10.900 8.195 -7.116 1.00 89.50 176 ASP A CA 1
ATOM 1439 C C . ASP A 1 176 ? 9.674 7.711 -7.905 1.00 89.50 176 ASP A C 1
ATOM 1441 O O . ASP A 1 176 ? 8.966 8.493 -8.530 1.00 89.50 176 ASP A O 1
ATOM 1445 N N . ILE A 1 177 ? 9.374 6.414 -7.843 1.00 88.31 177 ILE A N 1
ATOM 1446 C CA . ILE A 1 177 ? 8.290 5.810 -8.629 1.00 88.31 177 ILE A CA 1
ATOM 1447 C C . ILE A 1 177 ? 6.963 5.852 -7.929 1.00 88.31 177 ILE A C 1
ATOM 1449 O O . ILE A 1 177 ? 5.942 6.013 -8.588 1.00 88.31 177 ILE A O 1
ATOM 1453 N N . LEU A 1 178 ? 6.973 5.749 -6.604 1.00 90.25 178 LEU A N 1
ATOM 1454 C CA . LEU A 1 178 ? 5.787 6.074 -5.827 1.00 90.25 178 LEU A CA 1
ATOM 1455 C C . LEU A 1 178 ? 5.360 7.517 -6.126 1.00 90.25 178 LEU A C 1
ATOM 1457 O O . LEU A 1 178 ? 4.182 7.754 -6.380 1.00 90.25 178 LEU A O 1
ATOM 1461 N N . GLN A 1 179 ? 6.321 8.443 -6.215 1.00 91.62 179 GLN A N 1
ATOM 1462 C CA . GLN A 1 179 ? 6.063 9.830 -6.594 1.00 91.62 179 GLN A CA 1
ATOM 1463 C C . GLN A 1 179 ? 5.595 9.978 -8.053 1.00 91.62 179 GLN A C 1
ATOM 1465 O O . GLN A 1 179 ? 4.648 10.722 -8.314 1.00 91.62 179 GLN A O 1
ATOM 1470 N N . ASP A 1 180 ? 6.219 9.282 -9.008 1.00 93.00 180 ASP A N 1
ATOM 1471 C CA . ASP A 1 180 ? 5.796 9.329 -10.414 1.00 93.00 180 ASP A CA 1
ATOM 1472 C C . ASP A 1 180 ? 4.385 8.752 -10.610 1.00 93.00 180 ASP A C 1
ATOM 1474 O O . ASP A 1 180 ? 3.584 9.334 -11.344 1.00 93.00 180 ASP A O 1
ATOM 1478 N N . LEU A 1 181 ? 4.045 7.649 -9.937 1.00 90.81 181 LEU A N 1
ATOM 1479 C CA . LEU A 1 181 ? 2.705 7.056 -9.983 1.00 90.81 181 LEU A CA 1
ATOM 1480 C C . LEU A 1 181 ? 1.659 7.956 -9.323 1.00 90.81 181 LEU A C 1
ATOM 1482 O O . LEU A 1 181 ? 0.587 8.148 -9.894 1.00 90.81 181 LEU A O 1
ATOM 1486 N N . GLU A 1 182 ? 1.978 8.563 -8.177 1.00 90.19 182 GLU A N 1
ATOM 1487 C CA . GLU A 1 182 ? 1.110 9.553 -7.529 1.00 90.19 182 GLU A CA 1
ATOM 1488 C C . GLU A 1 182 ? 0.841 10.741 -8.466 1.00 90.19 182 GLU A C 1
ATOM 1490 O O . GLU A 1 182 ? -0.292 11.213 -8.603 1.00 90.19 182 GLU A O 1
ATOM 1495 N N . ARG A 1 183 ? 1.878 11.215 -9.165 1.00 90.88 183 ARG A N 1
ATOM 1496 C CA . ARG A 1 183 ? 1.748 12.304 -10.133 1.00 90.88 183 ARG A CA 1
ATOM 1497 C C . ARG A 1 183 ? 0.866 11.912 -11.318 1.00 90.88 183 ARG A C 1
ATOM 1499 O O . ARG A 1 183 ? 0.007 12.704 -11.696 1.00 90.88 183 ARG A O 1
ATOM 1506 N N . LEU A 1 184 ? 1.050 10.714 -11.876 1.00 89.75 184 LEU A N 1
ATOM 1507 C CA . LEU A 1 184 ? 0.222 10.202 -12.975 1.00 89.75 184 LEU A CA 1
ATOM 1508 C C . LEU A 1 184 ? -1.247 10.045 -12.558 1.00 89.75 184 LEU A C 1
ATOM 1510 O O . LEU A 1 184 ? -2.141 10.399 -13.327 1.00 89.75 184 LEU A O 1
ATOM 1514 N N . GLN A 1 185 ? -1.504 9.576 -11.335 1.00 87.06 185 GLN A N 1
ATOM 1515 C CA . GLN A 1 185 ? -2.856 9.486 -10.784 1.00 87.06 185 GLN A CA 1
ATOM 1516 C C . GLN A 1 185 ? -3.509 10.871 -10.684 1.00 87.06 185 GLN A C 1
ATOM 1518 O O . GLN A 1 185 ? -4.623 11.064 -11.170 1.00 87.06 185 GLN A O 1
ATOM 1523 N N . ARG A 1 186 ? -2.795 11.863 -10.135 1.00 87.06 186 ARG A N 1
ATOM 1524 C CA . ARG A 1 186 ? -3.298 13.240 -10.020 1.00 87.06 186 ARG A CA 1
ATOM 1525 C C . ARG A 1 186 ? -3.576 13.876 -11.384 1.00 87.06 186 ARG A C 1
ATOM 1527 O O . ARG A 1 186 ? -4.581 14.562 -11.540 1.00 87.06 186 ARG A O 1
ATOM 1534 N N . GLU A 1 187 ? -2.699 13.669 -12.365 1.00 88.62 187 GLU A N 1
ATOM 1535 C CA . GLU A 1 187 ? -2.861 14.209 -13.723 1.00 88.62 187 GLU A CA 1
ATOM 1536 C C . GLU A 1 187 ? -4.101 13.635 -14.430 1.00 88.62 187 GLU A C 1
ATOM 1538 O O . GLU A 1 187 ? -4.806 14.376 -15.119 1.00 88.62 187 GLU A O 1
ATOM 1543 N N . ARG A 1 188 ? -4.425 12.355 -14.204 1.00 82.50 188 ARG A N 1
ATOM 1544 C CA . ARG A 1 188 ? -5.672 11.744 -14.691 1.00 82.50 188 ARG A CA 1
ATOM 1545 C C . ARG A 1 188 ? -6.910 12.361 -14.052 1.00 82.50 188 ARG A C 1
ATOM 1547 O O . ARG A 1 188 ? -7.818 12.763 -14.769 1.00 82.50 188 ARG A O 1
ATOM 1554 N N . GLU A 1 189 ? -6.908 12.515 -12.729 1.00 82.00 189 GLU A N 1
ATOM 1555 C CA . GLU A 1 189 ? -8.024 13.141 -12.006 1.00 82.00 189 GLU A CA 1
ATOM 1556 C C . GLU A 1 189 ? -8.306 14.576 -12.490 1.00 82.00 189 GLU A C 1
ATOM 1558 O O . GLU A 1 189 ? -9.461 14.992 -12.532 1.00 82.00 189 GLU A O 1
ATOM 1563 N N . HIS A 1 190 ? -7.270 15.327 -12.888 1.00 81.88 190 HIS A N 1
ATOM 1564 C CA . HIS A 1 190 ? -7.426 16.690 -13.414 1.00 81.88 190 HIS A CA 1
ATOM 1565 C C . HIS A 1 190 ? -7.852 16.732 -14.886 1.00 81.88 190 HIS A C 1
ATOM 1567 O O . HIS A 1 190 ? -8.611 17.622 -15.263 1.00 81.88 190 HIS A O 1
ATOM 1573 N N . SER A 1 191 ? -7.374 15.801 -15.717 1.00 79.69 191 SER A N 1
ATOM 1574 C CA . SER A 1 191 ? -7.707 15.773 -17.152 1.00 79.69 191 SER A CA 1
ATOM 1575 C C . SER A 1 191 ? -9.201 15.543 -17.381 1.00 79.69 191 SER A C 1
ATOM 1577 O O . SER A 1 191 ? -9.794 16.144 -18.272 1.00 79.69 191 SER A O 1
ATOM 1579 N N . ASP A 1 192 ? -9.828 14.742 -16.522 1.00 67.19 192 ASP A N 1
ATOM 1580 C CA . ASP A 1 192 ? -11.254 14.438 -16.629 1.00 67.19 192 ASP A CA 1
ATOM 1581 C C . ASP A 1 192 ? -12.159 15.590 -16.153 1.00 67.19 192 ASP A C 1
ATOM 1583 O O . ASP A 1 192 ? -13.322 15.661 -16.543 1.00 67.19 192 ASP A O 1
ATOM 1587 N N . ALA A 1 193 ? -11.644 16.517 -15.339 1.00 65.00 193 ALA A N 1
ATOM 1588 C CA . ALA A 1 193 ? -12.413 17.657 -14.834 1.00 65.00 193 ALA A CA 1
ATOM 1589 C C . ALA A 1 193 ? -12.563 18.803 -15.855 1.00 65.00 193 ALA A C 1
ATOM 1591 O O . ALA A 1 193 ? -13.409 19.674 -15.673 1.00 65.00 193 ALA A O 1
ATOM 1592 N N . HIS A 1 194 ? -11.750 18.826 -16.917 1.00 59.00 194 HIS A N 1
ATOM 1593 C CA . HIS A 1 194 ? -11.720 19.932 -17.882 1.00 59.00 194 HIS A CA 1
ATOM 1594 C C . HIS A 1 194 ? -12.767 19.794 -19.009 1.00 59.00 194 HIS A C 1
ATOM 1596 O O . HIS A 1 194 ? -13.017 20.748 -19.735 1.00 59.00 194 HIS A O 1
ATOM 1602 N N . TYR A 1 195 ? -13.417 18.638 -19.170 1.00 57.41 195 TYR A N 1
ATOM 1603 C CA . TYR A 1 195 ? -14.365 18.411 -20.274 1.00 57.41 195 TYR A CA 1
ATOM 1604 C C . TYR A 1 195 ? -15.822 18.799 -19.975 1.00 57.41 195 TYR A C 1
ATOM 1606 O O . TYR A 1 195 ? -16.681 18.606 -20.827 1.00 57.41 195 TYR A O 1
ATOM 1614 N N . THR A 1 196 ? -16.136 19.326 -18.789 1.00 56.88 196 THR A N 1
ATOM 1615 C CA . THR A 1 196 ? -17.534 19.547 -18.366 1.00 56.88 196 THR A CA 1
ATOM 1616 C C . THR A 1 196 ? -17.993 21.005 -18.346 1.00 56.88 196 THR A C 1
ATOM 1618 O O . THR A 1 196 ? -19.055 21.259 -17.787 1.00 56.88 196 THR A O 1
ATOM 1621 N N . GLN A 1 197 ? -17.226 21.963 -18.881 1.00 53.50 197 GLN A N 1
ATOM 1622 C CA . GLN A 1 197 ? -17.503 23.386 -18.626 1.00 53.50 197 GLN A CA 1
ATOM 1623 C C . GLN A 1 197 ? -17.698 24.292 -19.860 1.00 53.50 197 GLN A C 1
ATOM 1625 O O . GLN A 1 197 ? -18.061 25.443 -19.658 1.00 53.50 197 GLN A O 1
ATOM 1630 N N . ASP A 1 198 ? -17.539 23.817 -21.101 1.00 53.16 198 ASP A N 1
ATOM 1631 C CA . ASP A 1 198 ? -17.438 24.734 -22.259 1.00 53.16 198 ASP A CA 1
ATOM 1632 C C . ASP A 1 198 ? -18.544 24.615 -23.339 1.00 53.16 198 ASP A C 1
ATOM 1634 O O . ASP A 1 198 ? -18.392 25.226 -24.389 1.00 53.16 198 ASP A O 1
ATOM 1638 N N . ASP A 1 199 ? -19.666 23.913 -23.108 1.00 56.75 199 ASP A N 1
ATOM 1639 C CA . ASP A 1 199 ? -20.719 23.726 -24.143 1.00 56.75 199 ASP A CA 1
ATOM 1640 C C . ASP A 1 199 ? -22.100 24.360 -23.823 1.00 56.75 199 ASP A C 1
ATOM 1642 O O . ASP A 1 199 ? -23.076 24.054 -24.503 1.00 56.75 199 ASP A O 1
ATOM 1646 N N . ASP A 1 200 ? -22.218 25.246 -22.823 1.00 57.28 200 ASP A N 1
ATOM 1647 C CA . ASP A 1 200 ? -23.514 25.867 -22.453 1.00 57.28 200 ASP A CA 1
ATOM 1648 C C . ASP A 1 200 ? -23.706 27.324 -22.929 1.00 57.28 200 ASP A C 1
ATOM 1650 O O . ASP A 1 200 ? -24.708 27.947 -22.574 1.00 57.28 200 ASP A O 1
ATOM 1654 N N . ASP A 1 201 ? -22.810 27.867 -23.759 1.00 61.75 201 ASP A N 1
ATOM 1655 C CA . ASP A 1 201 ? -22.995 29.196 -24.356 1.00 61.75 201 ASP A CA 1
ATOM 1656 C C . ASP A 1 201 ? -23.096 29.111 -25.893 1.00 61.75 201 ASP A C 1
ATOM 1658 O O . ASP A 1 201 ? -22.210 28.580 -26.558 1.00 61.75 201 ASP A O 1
ATOM 1662 N N . ASP A 1 202 ? -24.173 29.711 -26.413 1.00 54.91 202 ASP A N 1
ATOM 1663 C CA . ASP A 1 202 ? -24.473 30.051 -27.816 1.00 54.91 202 ASP A CA 1
ATOM 1664 C C . ASP A 1 202 ? -25.038 28.947 -28.736 1.00 54.91 202 ASP A C 1
ATOM 1666 O O . ASP A 1 202 ? -24.336 28.263 -29.474 1.00 54.91 202 ASP A O 1
ATOM 1670 N N . ASP A 1 203 ? -26.368 28.805 -28.749 1.00 54.41 203 ASP A N 1
ATOM 1671 C CA . ASP A 1 203 ? -27.207 29.582 -29.685 1.00 54.41 203 ASP A CA 1
ATOM 1672 C C . ASP A 1 203 ? -28.693 29.221 -29.481 1.00 54.41 203 ASP A C 1
ATOM 1674 O O . ASP A 1 203 ? -29.241 28.280 -30.060 1.00 54.41 203 ASP A O 1
ATOM 1678 N N . ASN A 1 204 ? -29.366 30.008 -28.633 1.00 55.62 204 ASN A N 1
ATOM 1679 C CA . ASN A 1 204 ? -30.814 30.190 -28.722 1.00 55.62 204 ASN A CA 1
ATOM 1680 C C . ASN A 1 204 ? -31.087 31.048 -29.961 1.00 55.62 204 ASN A C 1
ATOM 1682 O O . ASN A 1 204 ? -31.216 32.265 -29.843 1.00 55.62 204 ASN A O 1
ATOM 1686 N N . ASP A 1 205 ? -31.195 30.411 -31.121 1.00 56.16 205 ASP A N 1
ATOM 1687 C CA . ASP A 1 205 ? -31.969 30.968 -32.222 1.00 56.16 205 ASP A CA 1
ATOM 1688 C C . ASP A 1 205 ? -33.233 30.123 -32.396 1.00 56.16 205 ASP A C 1
ATOM 1690 O O . ASP A 1 205 ? -33.201 28.918 -32.655 1.00 56.16 205 ASP A O 1
ATOM 1694 N N . ASP A 1 206 ? -34.350 30.804 -32.154 1.00 64.56 206 ASP A N 1
ATOM 1695 C CA . ASP A 1 206 ? -35.723 30.380 -32.363 1.00 64.56 206 ASP A CA 1
ATOM 1696 C C . ASP A 1 206 ? -35.900 29.577 -33.663 1.00 64.56 206 ASP A C 1
ATOM 1698 O O . ASP A 1 206 ? -35.709 30.117 -34.749 1.00 64.56 206 ASP A O 1
ATOM 1702 N N . ASP A 1 207 ? -36.381 28.336 -33.568 1.00 55.38 207 ASP A N 1
ATOM 1703 C CA . ASP A 1 207 ? -37.348 27.830 -34.546 1.00 55.38 207 ASP A CA 1
ATOM 1704 C C . ASP A 1 207 ? -38.138 26.630 -33.993 1.00 55.38 207 ASP A C 1
ATOM 1706 O O . ASP A 1 207 ? -37.653 25.514 -33.806 1.00 55.38 207 ASP A O 1
ATOM 1710 N N . ASP A 1 208 ? -39.394 26.939 -33.680 1.00 64.94 208 ASP A N 1
ATOM 1711 C CA . ASP A 1 208 ? -40.597 26.142 -33.916 1.00 64.94 208 ASP A CA 1
ATOM 1712 C C . ASP A 1 208 ? -40.372 24.772 -34.593 1.00 64.94 208 ASP A C 1
ATOM 1714 O O . ASP A 1 208 ? -39.970 24.734 -35.753 1.00 64.94 208 ASP A O 1
ATOM 1718 N N . ASN A 1 209 ? -40.690 23.655 -33.911 1.00 49.38 209 ASN A N 1
ATOM 1719 C CA . ASN A 1 209 ? -41.698 22.691 -34.392 1.00 49.38 209 ASN A CA 1
ATOM 1720 C C . ASN A 1 209 ? -41.909 21.463 -33.466 1.00 49.38 209 ASN A C 1
ATOM 1722 O O . ASN A 1 209 ? -40.980 20.747 -33.104 1.00 49.38 209 ASN A O 1
ATOM 1726 N N . SER A 1 210 ? -43.190 21.136 -33.275 1.00 51.53 210 SER A N 1
ATOM 1727 C CA . SER A 1 210 ? -43.781 19.791 -33.144 1.00 51.53 210 SER A CA 1
ATOM 1728 C C . SER A 1 210 ? -43.437 18.883 -31.950 1.00 51.53 210 SER A C 1
ATOM 1730 O O . SER A 1 210 ? -42.468 18.131 -31.927 1.00 51.53 210 SER A O 1
ATOM 1732 N N . TYR A 1 211 ? -44.434 18.804 -31.066 1.00 56.25 211 TYR A N 1
ATOM 1733 C CA . TYR A 1 211 ? -44.821 17.679 -30.206 1.00 56.25 211 TYR A CA 1
ATOM 1734 C C . TYR A 1 211 ? -44.377 16.288 -30.713 1.00 56.25 211 TYR A C 1
ATOM 1736 O O . TYR A 1 211 ? -44.751 15.859 -31.806 1.00 56.25 211 TYR A O 1
ATOM 1744 N N . SER A 1 212 ? -43.640 15.551 -29.881 1.00 51.72 212 SER A N 1
ATOM 1745 C CA . SER A 1 212 ? -43.490 14.089 -29.936 1.00 51.72 212 SER A CA 1
ATOM 1746 C C . SER A 1 212 ? -43.190 13.583 -28.523 1.00 51.72 212 SER A C 1
ATOM 1748 O O . SER A 1 212 ? -42.053 13.620 -28.058 1.00 51.72 212 SER A O 1
ATOM 1750 N N . GLU A 1 213 ? -44.240 13.166 -27.815 1.00 60.41 213 GLU A N 1
ATOM 1751 C CA . GLU A 1 213 ? -44.151 12.422 -26.559 1.00 60.41 213 GLU A CA 1
ATOM 1752 C C . GLU A 1 213 ? -43.589 11.024 -26.838 1.00 60.41 213 GLU A C 1
ATOM 1754 O O . GLU A 1 213 ? -44.351 10.151 -27.229 1.00 60.41 213 GLU A O 1
ATOM 1759 N N . GLU A 1 214 ? -42.301 10.775 -26.583 1.00 54.28 214 GLU A N 1
ATOM 1760 C CA . GLU A 1 214 ? -41.850 9.449 -26.142 1.00 54.28 214 GLU A CA 1
ATOM 1761 C C . GLU A 1 214 ? -40.804 9.583 -25.029 1.00 54.28 214 GLU A C 1
ATOM 1763 O O . GLU A 1 214 ? -39.684 10.064 -25.203 1.00 54.28 214 GLU A O 1
ATOM 1768 N N . ALA A 1 215 ? -41.228 9.167 -23.837 1.00 54.44 215 ALA A N 1
ATOM 1769 C CA . ALA A 1 215 ? -40.476 9.169 -22.596 1.00 54.44 215 ALA A CA 1
ATOM 1770 C C . ALA A 1 215 ? -39.349 8.121 -22.624 1.00 54.44 215 ALA A C 1
ATOM 1772 O O . ALA A 1 215 ? -39.480 7.022 -22.091 1.00 54.44 215 ALA A O 1
ATOM 1773 N N . GLY A 1 216 ? -38.216 8.470 -23.229 1.00 44.88 216 GLY A N 1
ATOM 1774 C CA . GLY A 1 216 ? -36.957 7.740 -23.099 1.00 44.88 216 GLY A CA 1
ATOM 1775 C C . GLY A 1 216 ? -36.048 8.433 -22.092 1.00 44.88 216 GLY A C 1
ATOM 1776 O O . GLY A 1 216 ? -35.232 9.264 -22.475 1.00 44.88 216 GLY A O 1
ATOM 1777 N N . GLY A 1 217 ? -36.194 8.119 -20.801 1.00 44.50 217 GLY A N 1
ATOM 1778 C CA . GLY A 1 217 ? -35.351 8.651 -19.726 1.00 44.50 217 GLY A CA 1
ATOM 1779 C C . GLY A 1 217 ? -33.887 8.237 -19.885 1.00 44.50 217 GLY A C 1
ATOM 1780 O O . GLY A 1 217 ? -33.460 7.235 -19.308 1.00 44.50 217 GLY A O 1
ATOM 1781 N N . GLY A 1 218 ? -33.126 9.019 -20.653 1.00 41.34 218 GLY A N 1
ATOM 1782 C CA . GLY A 1 218 ? -31.687 8.888 -20.841 1.00 41.34 218 GLY A CA 1
ATOM 1783 C C . GLY A 1 218 ? -30.957 9.055 -19.516 1.00 41.34 218 GLY A C 1
ATOM 1784 O O . GLY A 1 218 ? -30.618 10.160 -19.102 1.00 41.34 218 GLY A O 1
ATOM 1785 N N . HIS A 1 219 ? -30.729 7.940 -18.827 1.00 46.16 219 HIS A N 1
ATOM 1786 C CA . HIS A 1 219 ? -29.815 7.890 -17.700 1.00 46.16 219 HIS A CA 1
ATOM 1787 C C . HIS A 1 219 ? -28.415 8.114 -18.258 1.00 46.16 219 HIS A C 1
ATOM 1789 O O . HIS A 1 219 ? -27.811 7.204 -18.825 1.00 46.16 219 HIS A O 1
ATOM 1795 N N . GLY A 1 220 ? -27.918 9.345 -18.127 1.00 43.44 220 GLY A N 1
ATOM 1796 C CA . GLY A 1 220 ? -26.521 9.669 -18.363 1.00 43.44 220 GLY A CA 1
ATOM 1797 C C . GLY A 1 220 ? -25.662 8.748 -17.508 1.00 43.44 220 GLY A C 1
ATOM 1798 O O . GLY A 1 220 ? -25.549 8.929 -16.293 1.00 43.44 220 GLY A O 1
ATOM 1799 N N . HIS A 1 221 ? -25.095 7.721 -18.138 1.00 45.47 221 HIS A N 1
ATOM 1800 C CA . HIS A 1 221 ? -24.069 6.887 -17.546 1.00 45.47 221 HIS A CA 1
ATOM 1801 C C . HIS A 1 221 ? -22.861 7.787 -17.308 1.00 45.47 221 HIS A C 1
ATOM 1803 O O . HIS A 1 221 ? -22.008 7.935 -18.177 1.00 45.47 221 HIS A O 1
ATOM 1809 N N . LYS A 1 222 ? -22.799 8.406 -16.125 1.00 52.50 222 LYS A N 1
ATOM 1810 C CA . LYS A 1 222 ? -21.551 8.933 -15.583 1.00 52.50 222 LYS A CA 1
ATOM 1811 C C . LYS A 1 222 ? -20.572 7.773 -15.650 1.00 52.50 222 LYS A C 1
ATOM 1813 O O . LYS A 1 222 ? -20.750 6.787 -14.932 1.00 52.50 222 LYS A O 1
ATOM 1818 N N . SER A 1 223 ? -19.622 7.847 -16.576 1.00 54.94 223 SER A N 1
ATOM 1819 C CA . SER A 1 223 ? -18.536 6.889 -16.700 1.00 54.94 223 SER A CA 1
ATOM 1820 C C . SER A 1 223 ? -17.942 6.735 -15.311 1.00 54.94 223 SER A C 1
ATOM 1822 O O . SER A 1 223 ? -17.398 7.691 -14.759 1.00 54.94 223 SER A O 1
ATOM 1824 N N . SER A 1 224 ? -18.151 5.572 -14.697 1.00 58.38 224 SER A N 1
ATOM 1825 C CA . SER A 1 224 ? -17.617 5.261 -13.382 1.00 58.38 224 SER A CA 1
ATOM 1826 C C . SER A 1 224 ? -16.102 5.255 -13.527 1.00 58.38 224 SER A C 1
ATOM 1828 O O . SER A 1 224 ? -15.532 4.241 -13.936 1.00 58.38 224 SER A O 1
ATOM 1830 N N . GLN A 1 225 ? -15.480 6.412 -13.292 1.00 63.88 225 GLN A N 1
ATOM 1831 C CA . GLN A 1 225 ? -14.037 6.576 -13.306 1.00 63.88 225 GLN A CA 1
ATOM 1832 C C . GLN A 1 225 ? -13.461 5.485 -12.424 1.00 63.88 225 GLN A C 1
ATOM 1834 O O . GLN A 1 225 ? -13.774 5.379 -11.233 1.00 63.88 225 GLN A O 1
ATOM 1839 N N . GLN A 1 226 ? -12.689 4.609 -13.050 1.00 75.12 226 GLN A N 1
ATOM 1840 C CA . GLN A 1 226 ? -12.086 3.498 -12.352 1.00 75.12 226 GLN A CA 1
ATOM 1841 C C . GLN A 1 226 ? -10.984 4.085 -11.477 1.00 75.12 226 GLN A C 1
ATOM 1843 O O . GLN A 1 226 ? -9.965 4.554 -11.972 1.00 75.12 226 GLN A O 1
ATOM 1848 N N . ARG A 1 227 ? -11.220 4.124 -10.165 1.00 86.25 227 ARG A N 1
ATOM 1849 C CA . ARG A 1 227 ? -10.223 4.605 -9.208 1.00 86.25 227 ARG A CA 1
ATOM 1850 C C . ARG A 1 227 ? -9.062 3.622 -9.136 1.00 86.25 227 ARG A C 1
ATOM 1852 O O . ARG A 1 227 ? -9.269 2.411 -9.249 1.00 86.25 227 ARG A O 1
ATOM 1859 N N . ILE A 1 228 ? -7.866 4.152 -8.910 1.00 91.25 228 ILE A N 1
ATOM 1860 C CA . ILE A 1 228 ? -6.635 3.383 -8.739 1.00 91.25 228 ILE A CA 1
ATOM 1861 C C . ILE A 1 228 ? -6.191 3.538 -7.283 1.00 91.25 228 ILE A C 1
ATOM 1863 O O . ILE A 1 228 ? -6.075 4.655 -6.786 1.00 91.25 228 ILE A O 1
ATOM 1867 N N . GLU A 1 229 ? -5.959 2.422 -6.599 1.00 93.38 229 GLU A N 1
ATOM 1868 C CA . GLU A 1 229 ? -5.325 2.370 -5.281 1.00 93.38 229 GLU A CA 1
ATOM 1869 C C . GLU A 1 229 ? -3.896 1.847 -5.455 1.00 93.38 229 GLU A C 1
ATOM 1871 O O . GLU A 1 229 ? -3.679 0.781 -6.038 1.00 93.38 229 GLU A O 1
ATOM 1876 N N . ILE A 1 230 ? -2.910 2.605 -4.975 1.00 94.44 230 ILE A N 1
ATOM 1877 C CA . ILE A 1 230 ? -1.497 2.227 -5.048 1.00 94.44 230 ILE A CA 1
ATOM 1878 C C . ILE A 1 230 ? -1.068 1.697 -3.683 1.00 94.44 230 ILE A C 1
ATOM 1880 O O . ILE A 1 230 ? -1.144 2.395 -2.671 1.00 94.44 230 ILE A O 1
ATOM 1884 N N . VAL A 1 231 ? -0.563 0.469 -3.657 1.00 95.38 231 VAL A N 1
ATOM 1885 C CA . VAL A 1 231 ? -0.012 -0.158 -2.455 1.00 95.38 231 VAL A CA 1
ATOM 1886 C C . VAL A 1 231 ? 1.390 -0.679 -2.721 1.00 95.38 231 VAL A C 1
ATOM 1888 O O . VAL A 1 231 ? 1.725 -1.093 -3.832 1.00 95.38 231 VAL A O 1
ATOM 1891 N N . TYR A 1 232 ? 2.227 -0.683 -1.692 1.00 95.56 232 TYR A N 1
ATOM 1892 C CA . TYR A 1 232 ? 3.574 -1.232 -1.785 1.00 95.56 232 TYR A CA 1
ATOM 1893 C C . TYR A 1 232 ? 3.897 -2.113 -0.583 1.00 95.56 232 TYR A C 1
ATOM 1895 O O . TYR A 1 232 ? 3.440 -1.880 0.534 1.00 95.56 232 TYR A O 1
ATOM 1903 N N . ILE A 1 233 ? 4.674 -3.161 -0.827 1.00 96.38 233 ILE A N 1
ATOM 1904 C CA . ILE A 1 233 ? 5.051 -4.157 0.177 1.00 96.38 233 ILE A CA 1
ATOM 1905 C C . ILE A 1 233 ? 6.449 -4.679 -0.129 1.00 96.38 233 ILE A C 1
ATOM 1907 O O . ILE A 1 233 ? 6.836 -4.835 -1.290 1.00 96.38 233 ILE A O 1
ATOM 1911 N N . GLU A 1 234 ? 7.227 -4.926 0.918 1.00 95.88 234 GLU A N 1
ATOM 1912 C CA . GLU A 1 234 ? 8.558 -5.501 0.769 1.00 95.88 234 GLU A CA 1
ATOM 1913 C C . GLU A 1 234 ? 8.447 -6.898 0.140 1.00 95.88 234 GLU A C 1
ATOM 1915 O O . GLU A 1 234 ? 7.632 -7.726 0.561 1.00 95.88 234 GLU A O 1
ATOM 1920 N N . TYR A 1 235 ? 9.257 -7.179 -0.882 1.00 95.69 235 TYR A N 1
ATOM 1921 C CA . TYR A 1 235 ? 9.100 -8.400 -1.679 1.00 95.69 235 TYR A CA 1
ATOM 1922 C C . TYR A 1 235 ? 9.174 -9.686 -0.844 1.00 95.69 235 TYR A C 1
ATOM 1924 O O . TYR A 1 235 ? 8.419 -10.621 -1.111 1.00 95.69 235 TYR A O 1
ATOM 1932 N N . GLN A 1 236 ? 10.025 -9.722 0.190 1.00 96.12 236 GLN A N 1
ATOM 1933 C CA . GLN A 1 236 ? 10.165 -10.876 1.085 1.00 96.12 236 GLN A CA 1
ATOM 1934 C C . GLN A 1 236 ? 8.919 -11.101 1.946 1.00 96.12 236 GLN A C 1
ATOM 1936 O O . GLN A 1 236 ? 8.554 -12.248 2.210 1.00 96.12 236 GLN A O 1
ATOM 1941 N N . GLN A 1 237 ? 8.242 -10.021 2.350 1.00 96.31 237 GLN A N 1
ATOM 1942 C CA . GLN A 1 237 ? 6.998 -10.101 3.115 1.00 96.31 237 GLN A CA 1
ATOM 1943 C C . GLN A 1 237 ? 5.852 -10.618 2.242 1.00 96.31 237 GLN A C 1
ATOM 1945 O O . GLN A 1 237 ? 5.074 -11.464 2.683 1.00 96.31 237 GLN A O 1
ATOM 1950 N N . ALA A 1 238 ? 5.774 -10.167 0.986 1.00 95.44 238 ALA A N 1
ATOM 1951 C CA . ALA A 1 238 ? 4.774 -10.651 0.038 1.00 95.44 238 ALA A CA 1
ATOM 1952 C C . ALA A 1 238 ? 5.006 -12.123 -0.343 1.00 95.44 238 ALA A C 1
ATOM 1954 O O . ALA A 1 238 ? 4.078 -12.936 -0.336 1.00 95.44 238 ALA A O 1
ATOM 1955 N N . ASN A 1 239 ? 6.250 -12.480 -0.671 1.00 95.62 239 ASN A N 1
ATOM 1956 C CA . ASN A 1 239 ? 6.641 -13.836 -1.029 1.00 95.62 239 ASN A CA 1
ATOM 1957 C C . ASN A 1 239 ? 8.116 -14.102 -0.653 1.00 95.62 239 ASN A C 1
ATOM 1959 O O . ASN A 1 239 ? 9.015 -13.631 -1.353 1.00 95.62 239 ASN A O 1
ATOM 1963 N N . PRO A 1 240 ? 8.383 -14.943 0.367 1.00 94.94 240 PRO A N 1
ATOM 1964 C CA . PRO A 1 240 ? 9.743 -15.244 0.829 1.00 94.94 240 PRO A CA 1
ATOM 1965 C C . PRO A 1 240 ? 10.673 -15.866 -0.222 1.00 94.94 240 PRO A C 1
ATOM 1967 O O . PRO A 1 240 ? 11.890 -15.844 -0.063 1.00 94.94 240 PRO A O 1
ATOM 1970 N N . HIS A 1 241 ? 10.119 -16.451 -1.285 1.00 96.44 241 HIS A N 1
ATOM 1971 C CA . HIS A 1 241 ? 10.884 -17.084 -2.361 1.00 96.44 241 HIS A CA 1
ATOM 1972 C C . HIS A 1 241 ? 11.005 -16.201 -3.608 1.00 96.44 241 HIS A C 1
ATOM 1974 O O . HIS A 1 241 ? 11.497 -16.661 -4.642 1.00 96.44 241 HIS A O 1
ATOM 1980 N N . TRP A 1 242 ? 10.547 -14.948 -3.547 1.00 94.88 242 TRP A N 1
ATOM 1981 C CA . TRP A 1 242 ? 10.678 -14.028 -4.666 1.00 94.88 242 TRP A CA 1
ATOM 1982 C C . TRP A 1 242 ? 12.143 -13.602 -4.840 1.00 94.88 242 TRP A C 1
ATOM 1984 O O . TRP A 1 242 ? 12.782 -13.183 -3.875 1.00 94.88 242 TRP A O 1
ATOM 1994 N N . PRO A 1 243 ? 12.717 -13.711 -6.050 1.00 93.50 243 PRO A N 1
ATOM 1995 C CA . PRO A 1 243 ? 14.119 -13.381 -6.256 1.00 93.50 243 PRO A CA 1
ATOM 1996 C C . PRO A 1 243 ? 14.334 -11.863 -6.212 1.00 93.50 243 PRO A C 1
ATOM 1998 O O . PRO A 1 243 ? 13.667 -11.112 -6.926 1.00 93.50 243 PRO A O 1
ATOM 2001 N N . SER A 1 244 ? 15.337 -11.418 -5.453 1.00 91.25 244 SER A N 1
ATOM 2002 C CA . SER A 1 244 ? 15.720 -9.999 -5.360 1.00 91.25 244 SER A CA 1
ATOM 2003 C C . SER A 1 244 ? 16.160 -9.397 -6.699 1.00 91.25 244 SER A C 1
ATOM 2005 O O . SER A 1 244 ? 16.092 -8.195 -6.908 1.00 91.25 244 SER A O 1
ATOM 2007 N N . THR A 1 245 ? 16.558 -10.219 -7.671 1.00 91.00 245 THR A N 1
ATOM 2008 C CA . THR A 1 245 ? 16.901 -9.743 -9.020 1.00 91.00 245 THR A CA 1
ATOM 2009 C C . THR A 1 245 ? 15.693 -9.284 -9.836 1.00 91.00 245 THR A C 1
ATOM 2011 O O . THR A 1 245 ? 15.873 -8.622 -10.857 1.00 91.00 245 THR A O 1
ATOM 2014 N N . ARG A 1 246 ? 14.477 -9.635 -9.398 1.00 92.19 246 ARG A N 1
ATOM 2015 C CA . ARG A 1 246 ? 13.200 -9.275 -10.028 1.00 92.19 246 ARG A CA 1
ATOM 2016 C C . ARG A 1 246 ? 12.451 -8.188 -9.267 1.00 92.19 246 ARG A C 1
ATOM 2018 O O . ARG A 1 246 ? 11.256 -8.016 -9.491 1.00 92.19 246 ARG A O 1
ATOM 2025 N N . VAL A 1 247 ? 13.121 -7.494 -8.350 1.00 91.38 247 VAL A N 1
ATOM 2026 C CA . VAL A 1 247 ? 12.604 -6.250 -7.790 1.00 91.38 247 VAL A CA 1
ATOM 2027 C C . VAL A 1 247 ? 13.270 -5.056 -8.474 1.00 91.38 247 VAL A C 1
ATOM 2029 O O . VAL A 1 247 ? 14.463 -5.107 -8.803 1.00 91.38 247 VAL A O 1
ATOM 2032 N N . PRO A 1 248 ? 12.521 -3.978 -8.719 1.00 92.25 248 PRO A N 1
ATOM 2033 C CA . PRO A 1 248 ? 11.072 -3.819 -8.504 1.00 92.25 248 PRO A CA 1
ATOM 2034 C C . PRO A 1 248 ? 10.184 -4.718 -9.376 1.00 92.25 248 PRO A C 1
ATOM 2036 O O . PRO A 1 248 ? 10.560 -5.108 -10.483 1.00 92.25 248 PRO A O 1
ATOM 2039 N N . ALA A 1 249 ? 8.968 -4.969 -8.901 1.00 94.31 249 ALA A N 1
ATOM 2040 C CA . ALA A 1 249 ? 7.893 -5.518 -9.720 1.00 94.31 249 ALA A CA 1
ATOM 2041 C C . ALA A 1 249 ? 6.585 -4.775 -9.438 1.00 94.31 249 ALA A C 1
ATOM 2043 O O . ALA A 1 249 ? 6.343 -4.349 -8.310 1.00 94.31 249 ALA A O 1
ATOM 2044 N N . ILE A 1 250 ? 5.755 -4.619 -10.465 1.00 95.75 250 ILE A N 1
ATOM 2045 C CA . ILE A 1 250 ? 4.459 -3.944 -10.396 1.00 95.75 250 ILE A CA 1
ATOM 2046 C C . ILE A 1 250 ? 3.400 -4.939 -10.854 1.00 95.75 250 ILE A C 1
ATOM 2048 O O . ILE A 1 250 ? 3.536 -5.560 -11.906 1.00 95.75 250 ILE A O 1
ATOM 2052 N N . PHE A 1 251 ? 2.335 -5.087 -10.079 1.00 97.50 251 PHE A N 1
ATOM 2053 C CA . PHE A 1 251 ? 1.224 -5.978 -10.385 1.00 97.50 251 PHE A CA 1
ATOM 2054 C C . PHE A 1 251 ? -0.078 -5.197 -10.350 1.00 97.50 251 PHE A C 1
ATOM 2056 O O . PHE A 1 251 ? -0.329 -4.473 -9.392 1.00 97.50 251 PHE A O 1
ATOM 2063 N N . ALA A 1 252 ? -0.923 -5.376 -11.358 1.00 97.44 252 ALA A N 1
ATOM 2064 C CA . ALA A 1 252 ? -2.251 -4.784 -11.383 1.00 97.44 252 ALA A CA 1
ATOM 2065 C C . ALA A 1 252 ? -3.308 -5.847 -11.078 1.00 97.44 252 ALA A C 1
ATOM 2067 O O . ALA A 1 252 ? -3.352 -6.898 -11.726 1.00 97.44 252 ALA A O 1
ATOM 2068 N N . TYR A 1 253 ? -4.168 -5.563 -10.104 1.00 97.81 253 TYR A N 1
ATOM 2069 C CA . TYR A 1 253 ? -5.271 -6.421 -9.689 1.00 97.81 253 TYR A CA 1
ATOM 2070 C C . TYR A 1 253 ? -6.617 -5.775 -10.005 1.00 97.81 253 TYR A C 1
ATOM 2072 O O . TYR A 1 253 ? -6.823 -4.582 -9.776 1.00 97.81 253 TYR A O 1
ATOM 2080 N N . ARG A 1 254 ? -7.550 -6.607 -10.473 1.00 96.50 254 ARG A N 1
ATOM 2081 C CA . ARG A 1 254 ? -8.957 -6.264 -10.698 1.00 96.50 254 ARG A CA 1
ATOM 2082 C C . ARG A 1 254 ? -9.819 -7.490 -10.422 1.00 96.50 254 ARG A C 1
ATOM 2084 O O . ARG A 1 254 ? -9.442 -8.604 -10.786 1.00 96.50 254 ARG A O 1
ATOM 2091 N N . ASN A 1 255 ? -10.975 -7.289 -9.795 1.00 95.94 255 ASN A N 1
ATOM 2092 C CA . ASN A 1 255 ? -11.932 -8.344 -9.452 1.00 95.94 255 ASN A CA 1
ATOM 2093 C C . ASN A 1 255 ? -11.287 -9.496 -8.660 1.00 95.94 255 ASN A C 1
ATOM 2095 O O . ASN A 1 255 ? -11.472 -10.667 -8.989 1.00 95.94 255 ASN A O 1
ATOM 2099 N N . GLY A 1 256 ? -10.443 -9.168 -7.676 1.00 95.12 256 GLY A N 1
ATOM 2100 C CA . GLY A 1 256 ? -9.776 -10.152 -6.820 1.00 95.12 256 GLY A CA 1
ATOM 2101 C C . GLY A 1 256 ? -8.681 -10.978 -7.500 1.00 95.12 256 GLY A C 1
ATOM 2102 O O . GLY A 1 256 ? -8.152 -11.898 -6.879 1.00 95.12 256 GLY A O 1
ATOM 2103 N N . THR A 1 257 ? -8.327 -10.685 -8.754 1.00 97.19 257 THR A N 1
ATOM 2104 C CA . THR A 1 257 ? -7.353 -11.463 -9.533 1.00 97.19 257 THR A CA 1
ATOM 2105 C C . THR A 1 257 ? -6.299 -10.565 -10.172 1.00 97.19 257 THR A C 1
ATOM 2107 O O . THR A 1 257 ? -6.553 -9.404 -10.499 1.00 97.19 257 THR A O 1
ATOM 2110 N N . LYS A 1 258 ? -5.085 -11.104 -10.328 1.00 97.88 258 LYS A N 1
ATOM 2111 C CA . LYS A 1 258 ? -3.988 -10.422 -11.021 1.00 97.88 258 LYS A CA 1
ATOM 2112 C C . LYS A 1 258 ? -4.305 -10.364 -12.516 1.00 97.88 258 LYS A C 1
ATOM 2114 O O . LYS A 1 258 ? -4.458 -11.415 -13.132 1.00 97.88 258 LYS A O 1
ATOM 2119 N N . GLN A 1 259 ? -4.353 -9.162 -13.078 1.00 98.00 259 GLN A N 1
ATOM 2120 C CA . GLN A 1 259 ? -4.599 -8.930 -14.504 1.00 98.00 259 GLN A CA 1
ATOM 2121 C C . GLN A 1 259 ? -3.299 -8.712 -15.271 1.00 98.00 259 GLN A C 1
ATOM 2123 O O . GLN A 1 259 ? -3.070 -9.337 -16.303 1.00 98.00 259 GLN A O 1
ATOM 2128 N N . HIS A 1 260 ? -2.427 -7.856 -14.735 1.00 97.94 260 HIS A N 1
ATOM 2129 C CA . HIS A 1 260 ? -1.185 -7.477 -15.394 1.00 97.94 260 HIS A CA 1
ATOM 2130 C C . HIS A 1 260 ? -0.002 -7.565 -14.444 1.00 97.94 260 HIS A C 1
ATOM 2132 O O . HIS A 1 260 ? -0.136 -7.461 -13.221 1.00 97.94 260 HIS A O 1
ATOM 2138 N N . GLU A 1 261 ? 1.171 -7.762 -15.028 1.00 97.00 261 GLU A N 1
ATOM 2139 C CA . GLU A 1 261 ? 2.428 -7.725 -14.309 1.00 97.00 261 GLU A CA 1
ATOM 2140 C C . GLU A 1 261 ? 3.504 -7.061 -15.152 1.00 97.00 261 GLU A C 1
ATOM 2142 O O . GLU A 1 261 ? 3.599 -7.258 -16.363 1.00 97.00 261 GLU A O 1
ATOM 2147 N N . TRP A 1 262 ? 4.342 -6.302 -14.470 1.00 95.75 262 TRP A N 1
ATOM 2148 C CA . TRP A 1 262 ? 5.605 -5.823 -14.973 1.00 95.75 262 TRP A CA 1
ATOM 2149 C C . TRP A 1 262 ? 6.680 -6.271 -13.994 1.00 95.75 262 TRP A C 1
ATOM 2151 O O . TRP A 1 262 ? 6.620 -5.991 -12.796 1.00 95.75 262 TRP A O 1
ATOM 2161 N N . VAL A 1 263 ? 7.658 -7.012 -14.500 1.00 94.44 263 VAL A N 1
ATOM 2162 C CA . VAL A 1 263 ? 8.744 -7.565 -13.696 1.00 94.44 263 VAL A CA 1
ATOM 2163 C C . VAL A 1 263 ? 10.048 -7.173 -14.353 1.00 94.44 263 VAL A C 1
ATOM 2165 O O . VAL A 1 263 ? 10.242 -7.410 -15.547 1.00 94.44 263 VAL A O 1
ATOM 2168 N N . THR A 1 264 ? 10.958 -6.582 -13.584 1.00 88.19 264 THR A N 1
ATOM 2169 C CA . THR A 1 264 ? 12.254 -6.220 -14.144 1.00 88.19 264 THR A CA 1
ATOM 2170 C C . THR A 1 264 ? 13.080 -7.461 -14.491 1.00 88.19 264 THR A C 1
ATOM 2172 O O . THR A 1 264 ? 13.131 -8.443 -13.746 1.00 88.19 264 THR A O 1
ATOM 2175 N N . HIS A 1 265 ? 13.757 -7.417 -15.639 1.00 83.62 265 HIS A N 1
ATOM 2176 C CA . HIS A 1 265 ? 14.748 -8.424 -16.030 1.00 83.62 265 HIS A CA 1
ATOM 2177 C C . HIS A 1 265 ? 16.150 -8.107 -15.490 1.00 83.62 265 HIS A C 1
ATOM 2179 O O . HIS A 1 265 ? 17.043 -8.950 -15.565 1.00 83.62 265 HIS A O 1
ATOM 2185 N N . GLN A 1 266 ? 16.361 -6.888 -14.985 1.00 78.62 266 GLN A N 1
ATOM 2186 C CA . GLN A 1 266 ? 17.647 -6.397 -14.499 1.00 78.62 266 GLN A CA 1
ATOM 2187 C C . GLN A 1 266 ? 17.440 -5.719 -13.146 1.00 78.62 266 GLN A C 1
ATOM 2189 O O . GLN A 1 266 ? 16.717 -4.728 -13.055 1.00 78.62 266 GLN A O 1
ATOM 2194 N N . ALA A 1 267 ? 18.100 -6.239 -12.109 1.00 73.62 267 ALA A N 1
ATOM 2195 C CA . ALA A 1 267 ? 18.003 -5.710 -10.752 1.00 73.62 267 ALA A CA 1
ATOM 2196 C C . ALA A 1 267 ? 18.222 -4.187 -10.733 1.00 73.62 267 ALA A C 1
ATOM 2198 O O . ALA A 1 267 ? 19.189 -3.683 -11.310 1.00 73.62 267 ALA A O 1
ATOM 2199 N N . GLY A 1 268 ? 17.303 -3.456 -10.100 1.00 69.50 268 GLY A N 1
ATOM 2200 C CA . GLY A 1 268 ? 17.398 -2.002 -9.953 1.00 69.50 268 GLY A CA 1
ATOM 2201 C C . GLY A 1 268 ? 17.108 -1.185 -11.218 1.00 69.50 268 GLY A C 1
ATOM 2202 O O . GLY A 1 268 ? 17.175 0.045 -11.165 1.00 69.50 268 GLY A O 1
ATOM 2203 N N . ARG A 1 269 ? 16.755 -1.813 -12.351 1.00 81.75 269 ARG A N 1
ATOM 2204 C CA . ARG A 1 269 ? 16.199 -1.084 -13.496 1.00 81.75 269 ARG A CA 1
ATOM 2205 C C . ARG A 1 269 ? 14.703 -0.917 -13.293 1.00 81.75 269 ARG A C 1
ATOM 2207 O O . ARG A 1 269 ? 13.964 -1.897 -13.256 1.00 81.75 269 ARG A O 1
ATOM 2214 N N . PHE A 1 270 ? 14.289 0.334 -13.196 1.00 83.88 270 PHE A N 1
ATOM 2215 C CA . PHE A 1 270 ? 12.900 0.732 -13.048 1.00 83.88 270 PHE A CA 1
ATOM 2216 C C . PHE A 1 270 ? 12.347 1.308 -14.354 1.00 83.88 270 PHE A C 1
ATOM 2218 O O . PHE A 1 270 ? 13.135 1.819 -15.161 1.00 83.88 270 PHE A O 1
ATOM 2225 N N . PRO A 1 271 ? 11.020 1.245 -14.565 1.00 90.81 271 PRO A N 1
ATOM 2226 C CA . PRO A 1 271 ? 10.400 1.921 -15.687 1.00 90.81 271 PRO A CA 1
ATOM 2227 C C . PRO A 1 271 ? 10.503 3.435 -15.474 1.00 90.81 271 PRO A C 1
ATOM 2229 O O . PRO A 1 271 ? 10.393 3.926 -14.350 1.00 90.81 271 PRO A O 1
ATOM 2232 N N . THR A 1 272 ? 10.745 4.183 -16.547 1.00 93.19 272 THR A N 1
ATOM 2233 C CA . THR A 1 272 ? 10.628 5.646 -16.503 1.00 93.19 272 THR A CA 1
ATOM 2234 C C . THR A 1 272 ? 9.160 6.047 -16.358 1.00 93.19 272 THR A C 1
ATOM 2236 O O . THR A 1 272 ? 8.267 5.267 -16.687 1.00 93.19 272 THR A O 1
ATOM 2239 N N . ARG A 1 273 ? 8.886 7.285 -15.935 1.00 93.75 273 ARG A N 1
ATOM 2240 C CA . ARG A 1 273 ? 7.521 7.830 -15.898 1.00 93.75 273 ARG A CA 1
ATOM 2241 C C . ARG A 1 273 ? 6.757 7.643 -17.215 1.00 93.75 273 ARG A C 1
ATOM 2243 O O . ARG A 1 273 ? 5.603 7.237 -17.199 1.00 93.75 273 ARG A O 1
ATOM 2250 N N . GLU A 1 274 ? 7.405 7.902 -18.349 1.00 94.62 274 GLU A N 1
ATOM 2251 C CA . GLU A 1 274 ? 6.809 7.712 -19.681 1.00 94.62 274 GLU A CA 1
ATOM 2252 C C . GLU A 1 274 ? 6.445 6.2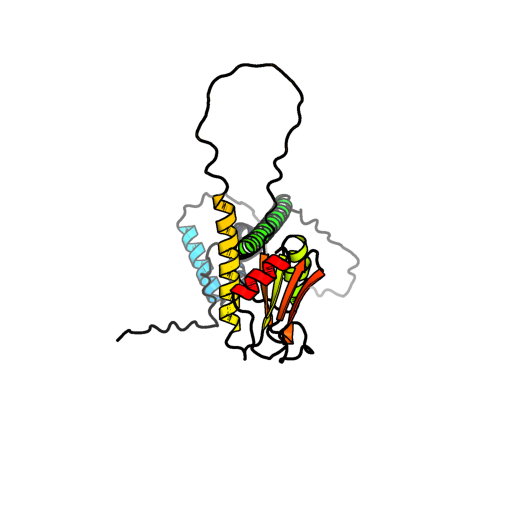44 -19.930 1.00 94.62 274 GLU A C 1
ATOM 2254 O O . GLU A 1 274 ? 5.364 5.941 -20.426 1.00 94.62 274 GLU A O 1
ATOM 2259 N N . GLN A 1 275 ? 7.318 5.315 -19.527 1.00 94.06 275 GLN A N 1
ATOM 2260 C CA . GLN A 1 275 ? 7.047 3.882 -19.627 1.00 94.06 275 GLN A CA 1
ATOM 2261 C C . GLN A 1 275 ? 5.901 3.455 -18.708 1.00 94.06 275 GLN A C 1
ATOM 2263 O O . GLN A 1 275 ? 5.073 2.655 -19.127 1.00 94.06 275 GLN A O 1
ATOM 2268 N N . LEU A 1 276 ? 5.825 3.999 -17.488 1.00 94.19 276 LEU A N 1
ATOM 2269 C CA . LEU A 1 276 ? 4.699 3.770 -16.580 1.00 94.19 276 LEU A CA 1
ATOM 2270 C C . LEU A 1 276 ? 3.389 4.261 -17.194 1.00 94.19 276 LEU A C 1
ATOM 2272 O O . LEU A 1 276 ? 2.401 3.539 -17.169 1.00 94.19 276 LEU A O 1
ATOM 2276 N N . GLN A 1 277 ? 3.386 5.454 -17.786 1.00 93.69 277 GLN A N 1
ATOM 2277 C CA . GLN A 1 277 ? 2.203 6.009 -18.436 1.00 93.69 277 GLN A CA 1
ATOM 2278 C C . GLN A 1 277 ? 1.733 5.142 -19.610 1.00 93.69 277 GLN A C 1
ATOM 2280 O O . GLN A 1 277 ? 0.548 4.828 -19.691 1.00 93.69 277 GLN A O 1
ATOM 2285 N N . ILE A 1 278 ? 2.653 4.725 -20.488 1.00 94.50 278 ILE A N 1
ATOM 2286 C CA . ILE A 1 278 ? 2.344 3.826 -21.611 1.00 94.50 278 ILE A CA 1
ATOM 2287 C C . ILE A 1 278 ? 1.800 2.494 -21.089 1.00 94.50 278 ILE A C 1
ATOM 2289 O O . ILE A 1 278 ? 0.769 2.030 -21.557 1.00 94.50 278 ILE A O 1
ATOM 2293 N N . MET A 1 279 ? 2.451 1.915 -20.081 1.00 95.19 279 MET A N 1
ATOM 2294 C CA . MET A 1 279 ? 2.047 0.646 -19.481 1.00 95.19 279 MET A CA 1
ATOM 2295 C C . MET A 1 279 ? 0.639 0.715 -18.877 1.00 95.19 279 MET A C 1
ATOM 2297 O O . MET A 1 279 ? -0.168 -0.175 -19.120 1.00 95.19 279 MET A O 1
ATOM 2301 N N . LEU A 1 280 ? 0.316 1.773 -18.125 1.00 93.31 280 LEU A N 1
ATOM 2302 C CA . LEU A 1 280 ? -1.024 1.957 -17.555 1.00 93.31 280 LEU A CA 1
ATOM 2303 C C . LEU A 1 280 ? -2.082 2.138 -18.651 1.00 93.31 280 LEU A C 1
ATOM 2305 O O . LEU A 1 280 ? -3.145 1.525 -18.580 1.00 93.31 280 LEU A O 1
ATOM 2309 N N . LEU A 1 281 ? -1.761 2.898 -19.703 1.00 92.69 281 LEU A N 1
ATOM 2310 C CA . LEU A 1 281 ? -2.639 3.069 -20.859 1.00 92.69 281 LEU A CA 1
ATOM 2311 C C . LEU A 1 281 ? -2.900 1.736 -21.583 1.00 92.69 281 LEU A C 1
ATOM 2313 O O . LEU A 1 281 ? -4.046 1.428 -21.901 1.00 92.69 281 LEU A O 1
ATOM 2317 N N . GLU A 1 282 ? -1.860 0.929 -21.808 1.00 94.12 282 GLU A N 1
ATOM 2318 C CA . GLU A 1 282 ? -1.970 -0.405 -22.416 1.00 94.12 282 GLU A CA 1
ATOM 2319 C C . GLU A 1 282 ? -2.792 -1.374 -21.558 1.00 94.12 282 GLU A C 1
ATOM 2321 O O . GLU A 1 282 ? -3.503 -2.225 -22.091 1.00 94.12 282 GLU A O 1
ATOM 2326 N N . TRP A 1 283 ? -2.723 -1.240 -20.232 1.00 93.88 283 TRP A N 1
ATOM 2327 C CA . TRP A 1 283 ? -3.521 -2.031 -19.292 1.00 93.88 283 TRP A CA 1
ATOM 2328 C C . TRP A 1 283 ? -4.979 -1.564 -19.199 1.00 93.88 283 TRP A C 1
ATOM 2330 O O . TRP A 1 283 ? -5.786 -2.208 -18.531 1.00 93.88 283 TRP A O 1
ATOM 2340 N N . GLY A 1 284 ? -5.335 -0.462 -19.867 1.00 90.75 284 GLY A N 1
ATOM 2341 C CA . GLY A 1 284 ? -6.663 0.140 -19.764 1.00 90.75 284 GLY A CA 1
ATOM 2342 C C . GLY A 1 284 ? -6.966 0.669 -18.360 1.00 90.75 284 GLY A C 1
ATOM 2343 O O . GLY A 1 284 ? -8.136 0.743 -17.984 1.00 90.75 284 GLY A O 1
ATOM 2344 N N . ILE A 1 285 ? -5.916 0.987 -17.593 1.00 87.44 285 ILE A N 1
ATOM 2345 C CA . ILE A 1 285 ? -5.978 1.567 -16.247 1.00 87.44 285 ILE A CA 1
ATOM 2346 C C . ILE A 1 285 ? -5.904 3.066 -16.367 1.00 87.44 285 ILE A C 1
ATOM 2348 O O . ILE A 1 285 ? -4.927 3.565 -16.967 1.00 87.44 285 ILE A O 1
#

Organism: NCBI:txid2856

Radius of gyration: 35.43 Å; chains: 1; bounding box: 67×62×108 Å

pLDDT: mean 74.15, std 19.33, range [36.72, 98.0]

Foldseek 3Di:
DDDDDDDDDDPPDPPPPLDLDDDPVNVVCVVVVVDPQLRSSVVSPDPDSVSSVVSSVVVVVVVVPDPDDDDDPDDDDDDDDDDDDDDDDDDDDDDDPPPVVVVCPVVVVVVVVVVVVVVVVVVVVVVVVVVVVVVVCQLAAAEDFQVCCCVQFQVVQQQAKEKEKAAAPVAPCPVVVSVLVSVVLVVVVVVVVPPPPPPPDDDPDDDDDDDDDDDPPPPPPPPPPHHYGHYYYHNCRNPVPDDQQFPTKIFIGHNSDTDDIDTDPGHNDDDDSVRVNVVCVVSVD

Sequence (285 aa):
MGRGGVIQYDSNKTSVPISTATSQFDDELMKRNIVTAEQVYLAKGAKSLDEAQRLANERREERKEQPSQVYDVSSKRNKDDDNDDKEYDDLLDDDDDDDDEIDDDPFFARYRQERLSQLKQESADEVAKKQSRQQQNINMPTQIQREEWTTRVNQASHQNWVLVILWDDSSMRTPDILQDLERLQREREHSDAHYTQDDDDDDNDDDDNSYSEEAGGGHGHKSSQQRIEIVYIEYQQANPHWPSTRVPAIFAYRNGTKQHEWVTHQAGRFPTREQLQIMLLEWGI